Protein AF-A0A7M3Y0U5-F1 (afdb_monomer_lite)

Secondary structure (DSSP, 8-state):
----HHHHHHHHHHHHHHHHHHHHHHHHTT--GGGHHHHHHHHHHHHHHHHHHHTTSS-EEEEETTEEEEE-----TTT------STT--SPPPHHHHHHHHHHHHHHHHHHHHHHHHHTT--SHHHHHHHHHHHHHHHHHHTT-TT-HHHHHHHHHHHHHHHHHHHHHHHHHHHHHHHHHHHHHHH--

pLDDT: mean 78.36, std 16.94, range [31.09, 96.94]

Sequence (189 aa):
MLLIWGPWSALSSLCVLVMAPRLMRTIERQQVTRYIWVTHAVLPWVLVATWWTMLGQVDGVQTCHEGLCPYPRELDPGTVVLNGGYVGARGNPSDQWIGMMVVTPLLVVIGSLCWAFSQAGVDLRPYLTLQGLLMVGCLATLAFAPSYPRLVFALSYNALFAALQVVVGAAVLLMTIREKQAHQTALSA

Radius of gyration: 19.85 Å; chains: 1; bounding box: 67×42×54 Å

Structure (mmCIF, N/CA/C/O backbone):
data_AF-A0A7M3Y0U5-F1
#
_entry.id   AF-A0A7M3Y0U5-F1
#
loop_
_atom_site.group_PDB
_atom_site.id
_atom_site.type_symbol
_atom_site.label_atom_id
_atom_site.label_alt_id
_atom_site.label_comp_id
_atom_site.label_asym_id
_atom_site.label_entity_id
_atom_site.label_seq_id
_atom_site.pdbx_PDB_ins_code
_atom_site.Cartn_x
_atom_site.Cartn_y
_atom_site.Cartn_z
_atom_site.occupancy
_atom_site.B_iso_or_equiv
_atom_site.auth_seq_id
_atom_site.auth_comp_id
_atom_site.auth_asym_id
_atom_site.auth_atom_id
_atom_site.pdbx_PDB_model_num
ATOM 1 N N . MET A 1 1 ? 16.141 -18.180 -19.183 1.00 32.94 1 MET A N 1
ATOM 2 C CA . MET A 1 1 ? 15.846 -18.436 -17.758 1.00 32.94 1 MET A CA 1
ATOM 3 C C . MET A 1 1 ? 14.353 -18.192 -17.552 1.00 32.94 1 MET A C 1
ATOM 5 O O . MET A 1 1 ? 13.913 -17.070 -17.761 1.00 32.94 1 MET A O 1
ATOM 9 N N . LEU A 1 2 ? 13.552 -19.232 -17.292 1.00 31.09 2 LEU A N 1
ATOM 10 C CA . LEU A 1 2 ? 12.089 -19.118 -17.185 1.00 31.09 2 LEU A CA 1
ATOM 11 C C . LEU A 1 2 ? 11.744 -18.794 -15.729 1.00 31.09 2 LEU A C 1
ATOM 13 O O . LEU A 1 2 ? 11.690 -19.666 -14.868 1.00 31.09 2 LEU A O 1
ATOM 17 N N . LEU A 1 3 ? 11.648 -17.504 -15.437 1.00 41.84 3 LEU A N 1
ATOM 18 C CA . LEU A 1 3 ? 11.421 -16.985 -14.096 1.00 41.84 3 LEU A CA 1
ATOM 19 C C . LEU A 1 3 ? 9.915 -17.041 -13.803 1.00 41.84 3 LEU A C 1
ATOM 21 O O . LEU A 1 3 ? 9.150 -16.190 -14.252 1.00 41.84 3 LEU A O 1
ATOM 25 N N . ILE A 1 4 ? 9.475 -18.077 -13.086 1.00 48.56 4 ILE A N 1
ATOM 26 C CA . ILE A 1 4 ? 8.069 -18.256 -12.706 1.00 48.56 4 ILE A CA 1
ATOM 27 C C . ILE A 1 4 ? 7.790 -17.395 -11.459 1.00 48.56 4 ILE A C 1
ATOM 29 O O . ILE A 1 4 ? 7.915 -17.856 -10.330 1.00 48.56 4 ILE A O 1
ATOM 33 N N . TRP A 1 5 ? 7.449 -16.117 -11.661 1.00 55.09 5 TRP A N 1
ATOM 34 C CA . TRP A 1 5 ? 7.183 -15.155 -10.571 1.00 55.09 5 TRP A CA 1
ATOM 35 C C . TRP A 1 5 ? 5.798 -15.293 -9.933 1.00 55.09 5 TRP A C 1
ATOM 37 O O . TRP A 1 5 ? 5.622 -14.927 -8.774 1.00 55.09 5 TRP A O 1
ATOM 47 N N . GLY A 1 6 ? 4.826 -15.837 -10.670 1.00 63.59 6 GLY A N 1
ATOM 48 C CA . GLY A 1 6 ? 3.437 -15.970 -10.212 1.00 63.59 6 GLY A CA 1
ATOM 49 C C . GLY A 1 6 ? 3.266 -16.774 -8.912 1.00 63.59 6 GLY A C 1
ATOM 50 O O . GLY A 1 6 ? 2.577 -16.306 -8.012 1.00 63.59 6 GLY A O 1
ATOM 51 N N . PRO A 1 7 ? 3.899 -17.952 -8.751 1.00 69.31 7 PRO A N 1
ATOM 52 C CA . PRO A 1 7 ? 3.800 -18.734 -7.521 1.00 69.31 7 PRO A CA 1
ATOM 53 C C . PRO A 1 7 ? 4.384 -18.023 -6.298 1.00 69.31 7 PRO A C 1
ATOM 55 O O . PRO A 1 7 ? 3.809 -18.118 -5.220 1.00 69.31 7 PRO A O 1
ATOM 58 N N . TRP A 1 8 ? 5.493 -17.289 -6.453 1.00 72.00 8 TRP A N 1
ATOM 59 C CA . TRP A 1 8 ? 6.118 -16.555 -5.348 1.00 72.00 8 TRP A CA 1
ATOM 60 C C . TRP A 1 8 ? 5.253 -15.381 -4.887 1.00 72.00 8 TRP A C 1
ATOM 62 O O . TRP A 1 8 ? 4.999 -15.238 -3.691 1.00 72.00 8 TRP A O 1
ATOM 72 N N . SER A 1 9 ? 4.747 -14.581 -5.830 1.00 72.44 9 SER A N 1
ATOM 73 C CA . SER A 1 9 ? 3.849 -13.470 -5.509 1.00 72.44 9 SER A CA 1
ATOM 74 C C . SER A 1 9 ? 2.527 -13.950 -4.911 1.00 72.44 9 SER A C 1
ATOM 76 O O . SER A 1 9 ? 2.016 -13.336 -3.972 1.00 72.44 9 SER A O 1
ATOM 78 N N . ALA A 1 10 ? 1.985 -15.067 -5.402 1.00 78.62 10 ALA A N 1
ATOM 79 C CA . ALA A 1 10 ? 0.789 -15.680 -4.838 1.00 78.62 10 ALA A CA 1
ATOM 80 C C . ALA A 1 10 ? 1.039 -16.189 -3.410 1.00 78.62 10 ALA A C 1
ATOM 82 O O . ALA A 1 10 ? 0.257 -15.888 -2.509 1.00 78.62 10 ALA A O 1
ATOM 83 N N . LEU A 1 11 ? 2.144 -16.907 -3.183 1.00 83.69 11 LEU A N 1
ATOM 84 C CA . LEU A 1 11 ? 2.504 -17.435 -1.869 1.00 83.69 11 LEU A CA 1
ATOM 85 C C . LEU A 1 11 ? 2.712 -16.314 -0.844 1.00 83.69 11 LEU A C 1
ATOM 87 O O . LEU A 1 11 ? 2.138 -16.374 0.241 1.00 83.69 11 LEU A O 1
ATOM 91 N N . SER A 1 12 ? 3.486 -15.279 -1.183 1.00 84.25 12 SER A N 1
ATOM 92 C CA . SER A 1 12 ? 3.744 -14.159 -0.271 1.00 84.25 12 SER A CA 1
ATOM 93 C C . SER A 1 12 ? 2.459 -13.399 0.068 1.00 84.25 12 SER A C 1
ATOM 95 O O . SER A 1 12 ? 2.222 -13.082 1.235 1.00 84.25 12 SER A O 1
ATOM 97 N N . SER A 1 13 ? 1.586 -13.189 -0.921 1.00 87.50 13 SER A N 1
ATOM 98 C CA . SER A 1 13 ? 0.279 -12.557 -0.721 1.00 87.50 13 SER A CA 1
ATOM 99 C C . SER A 1 13 ? -0.618 -13.394 0.190 1.00 87.50 13 SER A C 1
ATOM 101 O O . SER A 1 13 ? -1.168 -12.865 1.152 1.00 87.50 13 SER A O 1
ATOM 103 N N . LEU A 1 14 ? -0.719 -14.708 -0.038 1.00 88.12 14 LEU A N 1
ATOM 104 C CA . LEU A 1 14 ? -1.493 -15.606 0.825 1.00 88.12 14 LEU A CA 1
ATOM 105 C C . LEU A 1 14 ? -0.956 -15.621 2.260 1.00 88.12 14 LEU A C 1
ATOM 107 O O . LEU A 1 14 ? -1.736 -15.513 3.206 1.00 88.12 14 LEU A O 1
ATOM 111 N N . CYS A 1 15 ? 0.365 -15.691 2.438 1.00 88.69 15 CYS A N 1
ATOM 112 C CA . CYS A 1 15 ? 0.991 -15.624 3.757 1.00 88.69 15 CYS A CA 1
ATOM 113 C C . CYS A 1 15 ? 0.600 -14.340 4.498 1.00 88.69 15 CYS A C 1
ATOM 115 O O . CYS A 1 15 ? 0.188 -14.400 5.657 1.00 88.69 15 CYS A O 1
ATOM 117 N N . VAL A 1 16 ? 0.670 -13.189 3.827 1.00 88.88 16 VAL A N 1
ATOM 118 C CA . VAL A 1 16 ? 0.303 -11.892 4.409 1.00 88.88 16 VAL A CA 1
ATOM 119 C C . VAL A 1 16 ? -1.182 -11.847 4.772 1.00 88.88 16 VAL A C 1
ATOM 121 O O . VAL A 1 16 ? -1.518 -11.455 5.888 1.00 88.88 16 VAL A O 1
ATOM 124 N N . LEU A 1 17 ? -2.064 -12.328 3.894 1.00 88.31 17 LEU A N 1
ATOM 125 C CA . LEU A 1 17 ? -3.509 -12.361 4.141 1.00 88.31 17 LEU A CA 1
ATOM 126 C C . LEU A 1 17 ? -3.906 -13.255 5.321 1.00 88.31 17 LEU A C 1
ATOM 128 O O . LEU A 1 17 ? -4.832 -12.923 6.059 1.00 88.31 17 LEU A O 1
ATOM 132 N N . VAL A 1 18 ? -3.206 -14.372 5.532 1.00 89.69 18 VAL A N 1
ATOM 133 C CA . VAL A 1 18 ? -3.485 -15.276 6.659 1.00 89.69 18 VAL A CA 1
ATOM 134 C C . VAL A 1 18 ? -2.866 -14.754 7.961 1.00 89.69 18 VAL A C 1
ATOM 136 O O . VAL A 1 18 ? -3.475 -14.879 9.028 1.00 89.69 18 VAL A O 1
ATOM 139 N N . MET A 1 19 ? -1.663 -14.174 7.901 1.00 87.56 19 MET A N 1
ATOM 140 C CA . MET A 1 19 ? -0.932 -13.730 9.093 1.00 87.56 19 MET A CA 1
ATOM 141 C C . MET A 1 19 ? -1.402 -12.375 9.618 1.00 87.56 19 MET A C 1
ATOM 143 O O . MET A 1 19 ? -1.523 -12.215 10.833 1.00 87.56 19 MET A O 1
ATOM 147 N N . ALA A 1 20 ? -1.697 -11.409 8.743 1.00 84.88 20 ALA A N 1
ATOM 148 C CA . ALA A 1 20 ? -2.000 -10.041 9.155 1.00 84.88 20 ALA A CA 1
ATOM 149 C C . ALA A 1 20 ? -3.186 -9.950 10.137 1.00 84.88 20 ALA A C 1
ATOM 151 O O . ALA A 1 20 ? -3.006 -9.357 11.201 1.00 84.88 20 ALA A O 1
ATOM 152 N N . PRO A 1 21 ? -4.348 -10.599 9.910 1.00 82.75 21 PRO A N 1
ATOM 153 C CA . PRO A 1 21 ? -5.460 -10.543 10.862 1.00 82.75 21 PRO A CA 1
ATOM 154 C C . PRO A 1 21 ? -5.113 -11.137 12.235 1.00 82.75 21 PRO A C 1
ATOM 156 O O . PRO A 1 21 ? -5.582 -10.653 13.266 1.00 82.75 21 PRO A O 1
ATOM 159 N N . ARG A 1 22 ? -4.283 -12.190 12.269 1.00 85.75 22 ARG A N 1
ATOM 160 C CA . ARG A 1 22 ? -3.843 -12.830 13.521 1.00 85.75 22 ARG A CA 1
ATOM 161 C C . ARG A 1 22 ? -2.893 -11.926 14.295 1.00 85.75 22 ARG A C 1
ATOM 163 O O . ARG A 1 22 ? -3.085 -11.739 15.494 1.00 85.75 22 ARG A O 1
ATOM 170 N N . LEU A 1 23 ? -1.927 -11.341 13.589 1.00 83.00 23 LEU A N 1
ATOM 171 C CA . LEU A 1 23 ? -0.968 -10.397 14.149 1.00 83.00 23 LEU A CA 1
ATOM 172 C C . LEU A 1 23 ? -1.679 -9.176 14.750 1.00 83.00 23 LEU A C 1
ATOM 174 O O . LEU A 1 23 ? -1.340 -8.738 15.849 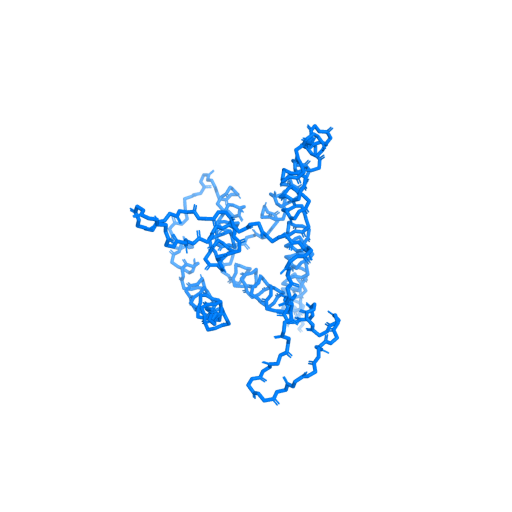1.00 83.00 23 LEU A O 1
ATOM 178 N N . MET A 1 24 ? -2.713 -8.664 14.077 1.00 78.94 24 MET A N 1
ATOM 179 C CA . MET A 1 24 ? -3.468 -7.515 14.579 1.00 78.94 24 MET A CA 1
ATOM 180 C C . MET A 1 24 ? -4.171 -7.797 15.902 1.00 78.94 24 MET A C 1
ATOM 182 O O . MET A 1 24 ? -4.017 -7.031 16.850 1.00 78.94 24 MET A O 1
ATOM 186 N N . ARG A 1 25 ? -4.858 -8.940 16.012 1.00 78.31 25 ARG A N 1
ATOM 187 C CA . ARG A 1 25 ? -5.533 -9.340 17.259 1.00 78.31 25 ARG A CA 1
ATOM 188 C C . ARG A 1 25 ? -4.566 -9.497 18.433 1.00 78.31 25 ARG A C 1
ATOM 190 O O . ARG A 1 25 ? -4.945 -9.268 19.578 1.00 78.31 25 ARG A O 1
ATOM 197 N N . THR A 1 26 ? -3.326 -9.915 18.176 1.00 79.69 26 THR A N 1
ATOM 198 C CA . THR A 1 26 ? -2.304 -10.006 19.229 1.00 79.69 26 THR A CA 1
ATOM 199 C C . THR A 1 26 ? -1.780 -8.639 19.660 1.00 79.69 26 THR A C 1
ATOM 201 O O . THR A 1 26 ? -1.573 -8.430 20.852 1.00 79.69 26 THR A O 1
ATOM 204 N N . ILE A 1 27 ? -1.609 -7.706 18.719 1.00 74.56 27 ILE A N 1
ATOM 205 C CA . ILE A 1 27 ? -1.081 -6.362 18.997 1.00 74.56 27 ILE A CA 1
ATOM 206 C C . ILE A 1 27 ? -2.109 -5.504 19.747 1.00 74.56 27 ILE A C 1
ATOM 208 O O . ILE A 1 27 ? -1.731 -4.761 20.651 1.00 74.56 27 ILE A O 1
ATOM 212 N N . GLU A 1 28 ? -3.402 -5.648 19.441 1.00 69.06 28 GLU A N 1
ATOM 213 C CA . GLU A 1 28 ? -4.491 -4.952 20.144 1.00 69.06 28 GLU A CA 1
ATOM 214 C C . GLU A 1 28 ? -4.438 -5.178 21.667 1.00 69.06 28 GLU A C 1
ATOM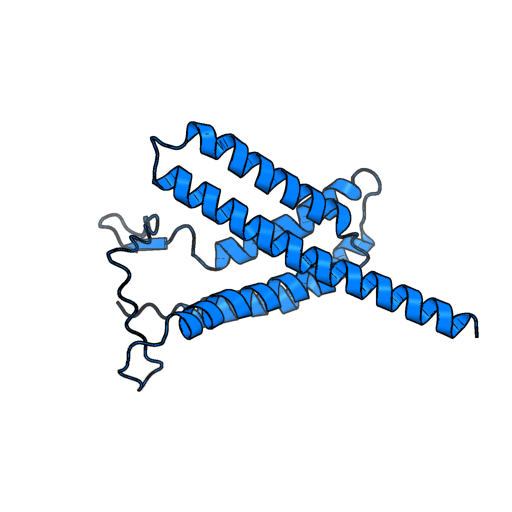 216 O O . GLU A 1 28 ? -4.582 -4.244 22.4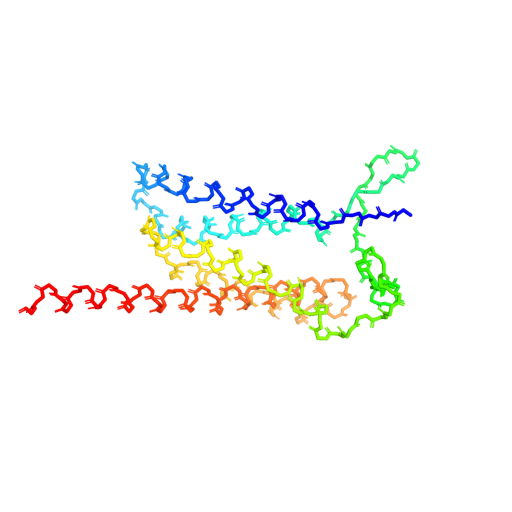54 1.00 69.06 28 GLU A O 1
ATOM 221 N N . ARG A 1 29 ? -4.126 -6.406 22.100 1.00 67.00 29 ARG A N 1
ATOM 222 C CA . ARG A 1 29 ? -4.058 -6.771 23.527 1.00 67.00 29 ARG A CA 1
ATOM 223 C C . ARG A 1 29 ? -2.941 -6.071 24.303 1.00 67.00 29 ARG A C 1
ATOM 225 O O . ARG A 1 29 ? -2.991 -6.055 25.528 1.00 67.00 29 ARG A O 1
ATOM 232 N N . GLN A 1 30 ? -1.928 -5.545 23.618 1.00 66.75 30 GLN A N 1
ATOM 233 C CA . GLN A 1 30 ? -0.731 -4.961 24.230 1.00 66.75 30 GLN A CA 1
ATOM 234 C C . GLN A 1 30 ? -0.589 -3.456 23.963 1.00 66.75 30 GLN A C 1
ATOM 236 O O . GLN A 1 30 ? 0.488 -2.903 24.189 1.00 66.75 30 GLN A O 1
ATOM 241 N N . GLN A 1 31 ? -1.630 -2.777 23.464 1.00 62.59 31 GLN A N 1
ATOM 242 C CA . GLN A 1 31 ? -1.484 -1.387 23.033 1.00 62.59 31 GLN A CA 1
ATOM 243 C C . GLN A 1 31 ? -1.013 -0.454 24.158 1.00 62.59 31 GLN A C 1
ATOM 245 O O . GLN A 1 31 ? -1.688 -0.227 25.161 1.00 62.59 31 GLN A O 1
ATOM 250 N N . VAL A 1 32 ? 0.157 0.147 23.935 1.00 63.00 32 VAL A N 1
ATOM 251 C CA . VAL A 1 32 ? 0.708 1.219 24.761 1.00 63.00 32 VAL A CA 1
ATOM 252 C C . VAL A 1 32 ? 0.064 2.536 24.325 1.00 63.00 32 VAL A C 1
ATOM 254 O O . VAL A 1 32 ? 0.238 2.995 23.197 1.00 63.00 32 VAL A O 1
ATOM 257 N N . THR A 1 33 ? -0.673 3.165 25.237 1.00 67.25 33 THR A N 1
ATOM 258 C CA . THR A 1 33 ? -1.557 4.318 24.979 1.00 67.25 33 THR A CA 1
ATOM 259 C C . THR A 1 33 ? -0.856 5.576 24.456 1.00 67.25 33 THR A C 1
ATOM 261 O O . THR A 1 33 ? -1.494 6.410 23.819 1.00 67.25 33 THR A O 1
ATOM 264 N N . ARG A 1 34 ? 0.457 5.733 24.677 1.00 76.38 34 ARG A N 1
ATOM 265 C CA . ARG A 1 34 ? 1.178 6.988 24.393 1.00 76.38 34 ARG A CA 1
ATOM 266 C C . ARG A 1 34 ? 1.393 7.283 22.900 1.00 76.38 34 ARG A C 1
ATOM 268 O O . ARG A 1 34 ? 1.464 8.451 22.536 1.00 76.38 34 ARG A O 1
ATOM 275 N N . TYR A 1 35 ? 1.480 6.265 22.040 1.00 83.19 35 TYR A N 1
ATOM 276 C CA . TYR A 1 35 ? 1.833 6.435 20.615 1.00 83.19 35 TYR A CA 1
ATOM 277 C C . TYR A 1 35 ? 0.825 5.801 19.653 1.00 83.19 35 TYR A C 1
ATOM 279 O O . TYR A 1 35 ? 1.149 5.526 18.501 1.00 83.19 35 TYR A O 1
ATOM 287 N N . ILE A 1 36 ? -0.411 5.597 20.111 1.00 85.06 36 ILE A N 1
ATOM 288 C CA . ILE A 1 36 ? -1.456 4.867 19.382 1.00 85.06 36 ILE A CA 1
ATOM 289 C C . ILE A 1 36 ? -1.689 5.396 17.957 1.00 85.06 36 ILE A C 1
ATOM 291 O O . ILE A 1 36 ? -1.834 4.616 17.022 1.00 85.06 36 ILE A O 1
ATOM 295 N N . TRP A 1 37 ? -1.636 6.718 17.768 1.00 88.69 37 TRP A N 1
ATOM 296 C CA . TRP A 1 37 ? -1.836 7.347 16.462 1.00 88.69 37 TRP A CA 1
ATOM 297 C C . TRP A 1 37 ? -0.703 7.021 15.481 1.00 88.69 37 TRP A C 1
ATOM 299 O O . TRP A 1 37 ? -0.956 6.645 14.339 1.00 88.69 37 TRP A O 1
ATOM 309 N N . VAL A 1 38 ? 0.549 7.097 15.945 1.00 89.12 38 VAL A N 1
ATOM 310 C CA . VAL A 1 38 ? 1.733 6.739 15.148 1.00 89.12 38 VAL A CA 1
ATOM 311 C C . VAL A 1 38 ? 1.711 5.250 14.822 1.00 89.12 38 VAL A C 1
ATOM 313 O O . VAL A 1 38 ? 1.953 4.875 13.679 1.00 89.12 38 VAL A O 1
ATOM 316 N N . THR A 1 39 ? 1.349 4.405 15.788 1.00 87.56 39 THR A N 1
ATOM 317 C CA . THR A 1 39 ? 1.189 2.966 15.563 1.00 87.56 39 THR A CA 1
ATOM 318 C C . THR A 1 39 ? 0.152 2.696 14.475 1.00 87.56 39 THR A C 1
ATOM 320 O O . THR A 1 39 ? 0.452 1.974 13.529 1.00 87.56 39 THR A O 1
ATOM 323 N N . HIS A 1 40 ? -1.026 3.322 14.539 1.00 89.75 40 HIS A N 1
ATOM 324 C CA . HIS A 1 40 ? -2.073 3.173 13.521 1.00 89.75 40 HIS A CA 1
ATOM 325 C C . HIS A 1 40 ? -1.678 3.717 12.138 1.00 89.75 40 HIS A C 1
ATOM 327 O O . HIS A 1 40 ? -2.209 3.251 11.134 1.00 89.75 40 HIS A O 1
ATOM 333 N N . ALA A 1 41 ? -0.732 4.656 12.057 1.00 92.25 41 ALA A N 1
ATOM 334 C CA . ALA A 1 41 ? -0.192 5.124 10.782 1.00 92.25 41 ALA A CA 1
ATOM 335 C C . ALA A 1 41 ? 0.858 4.161 10.205 1.00 92.25 41 ALA A C 1
ATOM 337 O O . ALA A 1 41 ? 0.779 3.755 9.045 1.00 92.25 41 ALA A O 1
ATOM 338 N N . VAL A 1 42 ? 1.846 3.799 11.024 1.00 90.94 42 VAL A N 1
ATOM 339 C CA . VAL A 1 42 ? 3.061 3.098 10.593 1.00 90.94 42 VAL A CA 1
ATOM 340 C C . VAL A 1 42 ? 2.819 1.608 10.401 1.00 90.94 42 VAL A C 1
ATOM 342 O O . VAL A 1 42 ? 3.342 1.028 9.458 1.00 90.94 42 VAL A O 1
ATOM 345 N N . LEU A 1 43 ? 2.030 0.966 11.258 1.00 88.44 43 LEU A N 1
ATOM 346 C CA . LEU A 1 43 ? 1.878 -0.488 11.236 1.00 88.44 43 LEU A CA 1
ATOM 347 C C . LEU A 1 43 ? 1.213 -1.017 9.948 1.00 88.44 43 LEU A C 1
ATOM 349 O O . LEU A 1 43 ? 1.763 -1.952 9.357 1.00 88.44 43 LEU A O 1
ATOM 353 N N . PRO A 1 44 ? 0.125 -0.411 9.432 1.00 90.31 44 PRO A N 1
ATOM 354 C CA . PRO A 1 44 ? -0.405 -0.781 8.122 1.00 90.31 44 PRO A CA 1
ATOM 355 C C . PRO A 1 44 ? 0.595 -0.503 6.993 1.00 90.31 44 PRO A C 1
ATOM 357 O O . PRO A 1 44 ? 0.751 -1.325 6.091 1.00 90.31 44 PRO A O 1
ATOM 360 N N . TRP A 1 45 ? 1.319 0.620 7.070 1.00 92.44 45 TRP A N 1
ATOM 361 C CA . TRP A 1 45 ? 2.335 0.986 6.082 1.00 92.44 45 TRP A CA 1
ATOM 362 C C . TRP A 1 45 ? 3.489 -0.022 6.033 1.00 92.44 45 TRP A C 1
ATOM 364 O O . TRP A 1 45 ? 3.828 -0.485 4.949 1.00 92.44 45 TRP A O 1
ATOM 374 N N . VAL A 1 46 ? 4.037 -0.435 7.181 1.00 90.19 46 VAL A N 1
ATOM 375 C CA . VAL A 1 46 ? 5.119 -1.433 7.259 1.00 90.19 46 VAL A CA 1
ATOM 376 C C . VAL A 1 46 ? 4.676 -2.766 6.666 1.00 90.19 46 VAL A C 1
ATOM 378 O O . VAL A 1 46 ? 5.445 -3.382 5.933 1.00 90.19 46 VAL A O 1
ATOM 381 N N . LEU A 1 47 ? 3.451 -3.220 6.946 1.00 89.88 47 LEU A N 1
ATOM 382 C CA . LEU A 1 47 ? 2.953 -4.488 6.408 1.00 89.88 47 LEU A CA 1
ATOM 383 C C . LEU A 1 47 ? 2.786 -4.444 4.889 1.00 89.88 47 LEU A C 1
ATOM 385 O O . LEU A 1 47 ? 3.238 -5.364 4.206 1.00 89.88 47 LEU A O 1
ATOM 389 N N . VAL A 1 48 ? 2.201 -3.368 4.356 1.00 90.88 48 VAL A N 1
ATOM 390 C CA . VAL A 1 48 ? 2.058 -3.196 2.903 1.00 90.88 48 VAL A CA 1
ATOM 391 C C . VAL A 1 48 ? 3.426 -3.041 2.239 1.00 90.88 48 VAL A C 1
ATOM 393 O O . VAL A 1 48 ? 3.676 -3.696 1.234 1.00 90.88 48 VAL A O 1
ATOM 396 N N . ALA A 1 49 ? 4.336 -2.250 2.815 1.00 86.88 49 ALA A N 1
ATOM 397 C CA . ALA A 1 49 ? 5.692 -2.073 2.302 1.00 86.88 49 ALA A CA 1
ATOM 398 C C . ALA A 1 49 ? 6.495 -3.384 2.327 1.00 86.88 49 ALA A C 1
ATOM 400 O O . ALA A 1 49 ? 7.167 -3.703 1.354 1.00 86.88 49 ALA A O 1
ATOM 401 N N . THR A 1 50 ? 6.389 -4.176 3.397 1.00 85.56 50 THR A N 1
ATOM 402 C CA . THR A 1 50 ? 7.069 -5.478 3.510 1.00 85.56 50 THR A CA 1
ATOM 403 C C . THR A 1 50 ? 6.512 -6.479 2.506 1.00 85.56 50 THR A C 1
ATOM 405 O O . THR A 1 50 ? 7.264 -7.195 1.854 1.00 85.56 50 THR A O 1
ATOM 408 N N . TRP A 1 51 ? 5.189 -6.537 2.342 1.00 88.50 51 TRP A N 1
ATOM 409 C CA . TRP A 1 51 ? 4.589 -7.368 1.302 1.00 88.50 51 TRP A CA 1
ATOM 410 C C . TRP A 1 51 ? 5.046 -6.924 -0.093 1.00 88.50 51 TRP A C 1
ATOM 412 O O . TRP A 1 51 ? 5.467 -7.756 -0.894 1.00 88.50 51 TRP A O 1
ATOM 422 N N . TRP A 1 52 ? 5.038 -5.616 -0.351 1.00 83.50 52 TRP A N 1
ATOM 423 C CA . TRP A 1 52 ? 5.473 -5.029 -1.612 1.00 83.50 52 TRP A CA 1
ATOM 424 C C . TRP A 1 52 ? 6.929 -5.375 -1.952 1.00 83.50 52 TRP A C 1
ATOM 426 O O . TRP A 1 52 ? 7.225 -5.787 -3.074 1.00 83.50 52 TRP A O 1
ATOM 436 N N . THR A 1 53 ? 7.844 -5.281 -0.984 1.00 77.06 53 THR A N 1
ATOM 437 C CA . THR A 1 53 ? 9.252 -5.654 -1.187 1.00 77.06 53 THR A CA 1
ATOM 438 C C . THR A 1 53 ? 9.424 -7.157 -1.388 1.00 77.06 53 THR A C 1
ATOM 440 O O . THR A 1 53 ? 10.216 -7.568 -2.236 1.00 77.06 53 THR A O 1
ATOM 443 N N . MET A 1 54 ? 8.629 -7.988 -0.702 1.00 76.25 54 MET A N 1
ATOM 444 C CA . MET A 1 54 ? 8.625 -9.443 -0.895 1.00 76.25 54 MET A CA 1
ATOM 445 C C . MET A 1 54 ? 8.178 -9.860 -2.299 1.00 76.25 54 MET A C 1
ATOM 447 O O . MET A 1 54 ? 8.560 -10.936 -2.748 1.00 76.25 54 MET A O 1
ATOM 451 N N . LEU A 1 55 ? 7.435 -9.029 -3.040 1.00 75.31 55 LEU A N 1
ATOM 452 C CA . LEU A 1 55 ? 7.125 -9.296 -4.452 1.00 75.31 55 LEU A CA 1
ATOM 453 C C . LEU A 1 55 ? 8.361 -9.214 -5.367 1.00 75.31 55 LEU A C 1
ATOM 455 O O . LEU A 1 55 ? 8.257 -9.560 -6.543 1.00 75.31 55 LEU A O 1
ATOM 459 N N . GLY A 1 56 ? 9.520 -8.779 -4.852 1.00 60.34 56 GLY A N 1
ATOM 460 C CA . GLY A 1 56 ? 10.788 -8.708 -5.586 1.00 60.34 56 GLY A CA 1
ATOM 461 C C . GLY A 1 56 ? 10.728 -7.778 -6.800 1.00 60.34 56 GLY A C 1
ATOM 462 O O . GLY A 1 56 ? 11.396 -8.014 -7.809 1.00 60.34 56 GLY A O 1
ATOM 463 N N . GLN A 1 57 ? 9.892 -6.736 -6.718 1.00 57.47 57 GLN A N 1
ATOM 464 C CA . GLN A 1 57 ? 9.776 -5.720 -7.765 1.00 57.47 57 GLN A CA 1
ATOM 465 C C . GLN A 1 57 ? 10.920 -4.700 -7.739 1.00 57.47 57 GLN A C 1
ATOM 467 O O . GLN A 1 57 ? 11.171 -4.066 -8.757 1.00 57.47 57 GLN A O 1
ATOM 472 N N . VAL A 1 58 ? 11.607 -4.540 -6.601 1.00 50.50 58 VAL A N 1
ATOM 473 C CA . VAL A 1 58 ? 12.519 -3.405 -6.373 1.00 50.50 58 VAL A CA 1
ATOM 474 C C . VAL A 1 58 ? 13.994 -3.788 -6.528 1.00 50.50 58 VAL A C 1
ATOM 476 O O . VAL A 1 58 ? 14.751 -3.010 -7.093 1.00 50.50 58 VAL A O 1
ATOM 479 N N . ASP A 1 59 ? 14.379 -5.012 -6.149 1.00 49.25 59 ASP A N 1
ATOM 480 C CA . ASP A 1 59 ? 15.736 -5.541 -6.317 1.00 49.25 59 ASP A CA 1
ATOM 481 C C . ASP A 1 59 ? 15.667 -7.043 -6.625 1.00 49.25 59 ASP A C 1
ATOM 483 O O . ASP A 1 59 ? 15.064 -7.826 -5.886 1.00 49.25 59 ASP A O 1
ATOM 487 N N . GLY A 1 60 ? 16.243 -7.452 -7.755 1.00 49.50 60 GLY A N 1
ATOM 488 C CA . GLY A 1 60 ? 16.469 -8.860 -8.053 1.00 49.50 60 GLY A CA 1
ATOM 489 C C . GLY A 1 60 ? 17.787 -9.325 -7.440 1.00 49.50 60 GLY A C 1
ATOM 490 O O . GLY A 1 60 ? 18.640 -8.523 -7.068 1.00 49.50 60 GLY A O 1
ATOM 491 N N . VAL A 1 61 ? 17.990 -10.637 -7.383 1.00 49.19 61 VAL A N 1
ATOM 492 C CA . VAL A 1 61 ? 19.318 -11.203 -7.135 1.00 49.19 61 VAL A CA 1
ATOM 493 C C . VAL A 1 61 ? 19.754 -11.903 -8.412 1.00 49.19 61 VAL A C 1
ATOM 495 O O . VAL A 1 61 ? 19.034 -12.766 -8.919 1.00 49.19 61 VAL A O 1
ATOM 498 N N . GLN A 1 62 ? 20.895 -11.499 -8.964 1.00 51.56 62 GLN A N 1
ATOM 499 C CA . GLN A 1 62 ? 21.494 -12.131 -10.135 1.00 51.56 62 GLN A CA 1
ATOM 500 C C . GLN A 1 62 ? 22.759 -12.872 -9.716 1.00 51.56 62 GLN A C 1
ATOM 502 O O . GLN A 1 62 ? 23.499 -12.436 -8.836 1.00 51.56 62 GLN A O 1
ATOM 507 N N . THR A 1 63 ? 23.016 -14.007 -10.358 1.00 53.59 63 THR A N 1
ATOM 508 C CA . THR A 1 63 ? 24.305 -14.685 -10.251 1.00 53.59 63 THR A CA 1
ATOM 509 C C . THR A 1 63 ? 25.337 -13.915 -11.070 1.00 53.59 63 THR A C 1
ATOM 511 O O . THR A 1 63 ? 25.265 -13.900 -12.302 1.00 53.59 63 THR A O 1
ATOM 514 N N . CYS A 1 64 ? 26.279 -13.275 -10.392 1.00 59.16 64 CYS A N 1
ATOM 515 C CA . CYS A 1 64 ? 27.469 -12.673 -10.978 1.00 59.16 64 CYS A CA 1
ATOM 516 C C . CYS A 1 64 ? 28.672 -13.598 -10.771 1.00 59.16 64 CYS A C 1
ATOM 518 O O . CYS A 1 64 ? 28.591 -14.608 -10.072 1.00 59.16 64 CYS A O 1
ATOM 520 N N . HIS A 1 65 ? 29.810 -13.241 -11.366 1.00 58.75 65 HIS A N 1
ATOM 521 C CA . HIS A 1 65 ? 31.045 -14.021 -11.251 1.00 58.75 65 HIS A CA 1
ATOM 522 C C . HIS A 1 65 ? 31.510 -14.206 -9.789 1.00 58.75 65 HIS A C 1
ATOM 524 O O . HIS A 1 65 ? 32.166 -15.191 -9.471 1.00 58.75 65 HIS A O 1
ATOM 530 N N . GLU A 1 66 ? 31.096 -13.303 -8.896 1.00 69.69 66 GLU A N 1
ATOM 531 C CA . GLU A 1 66 ? 31.418 -13.283 -7.462 1.00 69.69 66 GLU A CA 1
ATOM 532 C C . GLU A 1 66 ? 30.335 -13.931 -6.569 1.00 69.69 66 GLU A C 1
ATOM 534 O O . GLU A 1 66 ? 30.475 -13.947 -5.348 1.00 69.69 66 GLU A O 1
ATOM 539 N N . GLY A 1 67 ? 29.256 -14.482 -7.146 1.00 70.44 67 GLY A N 1
ATOM 540 C CA . GLY A 1 67 ? 28.164 -15.128 -6.407 1.00 70.44 67 GLY A CA 1
ATOM 541 C C . GLY A 1 67 ? 26.801 -14.457 -6.605 1.00 70.44 67 GLY A C 1
ATOM 542 O O . GLY A 1 67 ? 26.438 -14.083 -7.717 1.00 70.44 67 GLY A O 1
ATOM 543 N N . LEU A 1 68 ? 26.004 -14.352 -5.536 1.00 58.72 68 LEU A N 1
ATOM 544 C CA . LEU A 1 68 ? 24.698 -13.678 -5.548 1.00 58.72 68 LEU A CA 1
ATOM 545 C C . LEU A 1 68 ? 24.906 -12.171 -5.371 1.00 58.72 68 LEU A C 1
ATOM 547 O O . LEU A 1 68 ? 25.179 -11.714 -4.262 1.00 58.72 68 LEU A O 1
ATOM 551 N N . CYS A 1 69 ? 24.755 -11.398 -6.443 1.00 52.28 69 CYS A N 1
ATOM 552 C CA . CYS A 1 69 ? 24.799 -9.943 -6.368 1.00 52.28 69 CYS A CA 1
ATOM 553 C C . CYS A 1 69 ? 23.383 -9.361 -6.424 1.00 52.28 69 CYS A C 1
ATOM 555 O O . CYS A 1 69 ? 22.548 -9.841 -7.203 1.00 52.28 69 CYS A O 1
ATOM 557 N N . PRO A 1 70 ? 23.102 -8.304 -5.644 1.00 54.25 70 PRO A N 1
ATOM 558 C CA . PRO A 1 70 ? 21.899 -7.513 -5.841 1.00 54.25 70 PRO A CA 1
ATOM 559 C C . PRO A 1 70 ? 21.953 -6.915 -7.249 1.00 54.25 70 PRO A C 1
ATOM 561 O O . PRO A 1 70 ? 22.862 -6.155 -7.583 1.00 54.25 70 PRO A O 1
ATOM 564 N N . TYR A 1 71 ? 21.003 -7.309 -8.091 1.00 52.38 71 TYR A N 1
ATOM 565 C CA . TYR A 1 71 ? 20.828 -6.744 -9.417 1.00 52.38 71 TYR A CA 1
ATOM 566 C C . TYR A 1 71 ? 19.605 -5.838 -9.365 1.00 52.38 71 TYR A C 1
ATOM 568 O O . TYR A 1 71 ? 18.480 -6.349 -9.261 1.00 52.38 71 TYR A O 1
ATOM 576 N N . PRO A 1 72 ? 19.789 -4.507 -9.408 1.00 51.84 72 PRO A N 1
ATOM 577 C CA . PRO A 1 72 ? 18.659 -3.610 -9.522 1.00 51.84 72 PRO A CA 1
ATOM 578 C C . PRO A 1 72 ? 17.949 -3.979 -10.819 1.00 51.84 72 PRO A C 1
ATOM 580 O O . PRO A 1 72 ? 18.531 -3.902 -11.900 1.00 51.84 72 PRO A O 1
ATOM 583 N N . ARG A 1 73 ? 16.707 -4.454 -10.710 1.00 52.47 73 ARG A N 1
ATOM 584 C CA . ARG A 1 73 ? 15.891 -4.704 -11.891 1.00 52.47 73 ARG A CA 1
ATOM 585 C C . ARG A 1 73 ? 15.578 -3.356 -12.504 1.00 52.47 73 ARG A C 1
ATOM 587 O O . ARG A 1 73 ? 14.613 -2.699 -12.127 1.00 52.47 73 ARG A O 1
ATOM 594 N N . GLU A 1 74 ? 16.396 -2.951 -13.458 1.00 49.03 74 GLU A N 1
ATOM 595 C CA . GLU A 1 74 ? 15.963 -1.981 -14.438 1.00 49.03 74 GLU A CA 1
ATOM 596 C C . GLU A 1 74 ? 14.905 -2.707 -15.270 1.00 49.03 74 GLU A C 1
ATOM 598 O O . GLU A 1 74 ? 15.218 -3.526 -16.133 1.00 49.03 74 GLU A O 1
ATOM 603 N N . LEU A 1 75 ? 13.623 -2.493 -14.947 1.00 47.47 75 LEU A N 1
ATOM 604 C CA . LEU A 1 75 ? 12.597 -2.635 -15.972 1.00 47.47 75 LEU A CA 1
ATOM 605 C C . LEU A 1 75 ? 12.940 -1.566 -17.004 1.00 47.47 75 LEU A C 1
ATOM 607 O O . LEU A 1 75 ? 12.492 -0.431 -16.889 1.00 47.47 75 LEU A O 1
ATOM 611 N N . ASP A 1 76 ? 13.792 -1.909 -17.962 1.00 45.06 76 ASP A N 1
ATOM 612 C CA . ASP A 1 76 ? 13.929 -1.128 -19.171 1.00 45.06 76 ASP A CA 1
ATOM 613 C C . ASP A 1 76 ? 12.680 -1.434 -20.009 1.00 45.06 76 ASP A C 1
ATOM 615 O O . ASP A 1 76 ? 12.541 -2.539 -20.543 1.00 45.06 76 ASP A O 1
ATOM 619 N N . PRO A 1 77 ? 11.711 -0.502 -20.090 1.00 44.50 77 PRO A N 1
ATOM 620 C CA . PRO A 1 77 ? 10.468 -0.745 -20.808 1.00 44.50 77 PRO A CA 1
ATOM 621 C C . PRO A 1 77 ? 10.706 -1.041 -22.298 1.00 44.50 77 PRO A C 1
ATOM 623 O O . PRO A 1 77 ? 9.824 -1.612 -22.934 1.00 44.50 77 PRO A O 1
ATOM 626 N N . GLY A 1 78 ? 11.887 -0.711 -22.845 1.00 46.31 78 GLY A N 1
ATOM 627 C CA . GLY A 1 78 ? 12.304 -1.072 -24.201 1.00 46.31 78 GLY A CA 1
ATOM 628 C C . GLY A 1 78 ? 12.749 -2.531 -24.370 1.00 46.31 78 GLY A C 1
ATOM 629 O O . GLY A 1 78 ? 12.784 -3.024 -25.496 1.00 46.31 78 GLY A O 1
ATOM 630 N N . THR A 1 79 ? 13.049 -3.246 -23.280 1.00 41.69 79 THR A N 1
ATOM 631 C CA . THR A 1 79 ? 13.489 -4.657 -23.286 1.00 41.69 79 THR A CA 1
ATOM 632 C C . THR A 1 79 ? 12.538 -5.603 -22.552 1.00 41.69 79 THR A C 1
ATOM 634 O O . THR A 1 79 ? 12.750 -6.821 -22.559 1.00 41.69 79 THR A O 1
ATOM 637 N N . VAL A 1 80 ? 11.440 -5.093 -21.979 1.00 46.69 80 VAL A N 1
ATOM 638 C CA . VAL A 1 80 ? 10.353 -5.920 -21.436 1.00 46.69 80 VAL A CA 1
ATOM 639 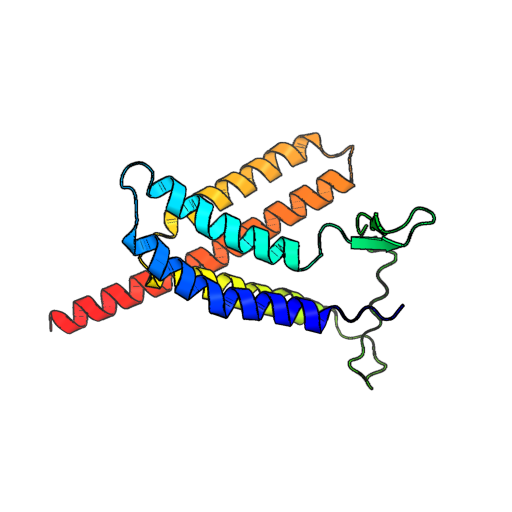C C . VAL A 1 80 ? 9.586 -6.575 -22.589 1.00 46.69 80 VAL A C 1
ATOM 641 O O . VAL A 1 80 ? 8.566 -6.090 -23.072 1.00 46.69 80 VAL A O 1
ATOM 644 N N . VAL A 1 81 ? 10.080 -7.732 -23.030 1.00 47.56 81 VAL A N 1
ATOM 645 C CA . VAL A 1 81 ? 9.352 -8.608 -23.950 1.00 47.56 81 VAL A CA 1
ATOM 646 C C . VAL A 1 81 ? 8.348 -9.421 -23.136 1.00 47.56 81 VAL A C 1
ATOM 648 O O . VAL A 1 81 ? 8.667 -10.464 -22.560 1.00 47.56 81 VAL A O 1
ATOM 651 N N . LEU A 1 82 ? 7.112 -8.927 -23.080 1.00 48.44 82 LEU A N 1
ATOM 652 C CA . LEU A 1 82 ? 5.967 -9.664 -22.552 1.00 48.44 82 LEU A CA 1
ATOM 653 C C . LEU A 1 82 ? 5.574 -10.760 -23.548 1.00 48.44 82 LEU A C 1
ATOM 655 O O . LEU A 1 82 ? 4.636 -10.618 -24.326 1.00 48.44 82 LEU A O 1
ATOM 659 N N . ASN A 1 83 ? 6.296 -11.880 -23.509 1.00 45.06 83 ASN A N 1
ATOM 660 C CA . ASN A 1 83 ? 5.864 -13.111 -24.166 1.00 45.06 83 ASN A CA 1
ATOM 661 C C . ASN A 1 83 ? 4.696 -13.681 -23.367 1.00 45.06 83 ASN A C 1
ATOM 663 O O . ASN A 1 83 ? 4.869 -14.463 -22.431 1.00 45.06 83 ASN A O 1
ATOM 667 N N . GLY A 1 84 ? 3.501 -13.194 -23.674 1.00 41.62 84 GLY A N 1
ATOM 668 C CA . GLY A 1 84 ? 2.309 -13.609 -22.977 1.00 41.62 84 GLY A CA 1
ATOM 669 C C . GLY A 1 84 ? 1.785 -14.926 -23.524 1.00 41.62 84 GLY A C 1
ATOM 670 O O . GLY A 1 84 ? 1.613 -15.135 -24.719 1.00 41.62 84 GLY A O 1
ATOM 671 N N . GLY A 1 85 ? 1.571 -15.821 -22.579 1.00 41.38 85 GLY A N 1
ATOM 672 C CA . GLY A 1 85 ? 1.071 -17.149 -22.802 1.00 41.38 85 GLY A CA 1
ATOM 673 C C . GLY A 1 85 ? 1.146 -17.892 -21.490 1.00 41.38 85 GLY A C 1
ATOM 674 O O . GLY A 1 85 ? 2.212 -18.371 -21.113 1.00 41.38 85 GLY A O 1
ATOM 675 N N . TYR A 1 86 ? 0.015 -18.023 -20.792 1.00 46.09 86 TYR A N 1
ATOM 676 C CA . TYR A 1 86 ? -0.165 -19.210 -19.955 1.00 46.09 86 TYR A CA 1
ATOM 677 C C . TYR A 1 86 ? 0.248 -20.422 -20.791 1.00 46.09 86 TYR A C 1
ATOM 679 O O . TYR A 1 86 ? 0.002 -20.416 -21.998 1.00 46.09 86 TYR A O 1
ATOM 687 N N . VAL A 1 87 ? 0.883 -21.417 -20.168 1.00 44.28 87 VAL A N 1
ATOM 688 C CA . VAL A 1 87 ? 1.278 -22.691 -20.791 1.00 44.28 87 VAL A CA 1
ATOM 689 C C . VAL A 1 87 ? 0.261 -23.090 -21.877 1.00 44.28 87 VAL A C 1
ATOM 691 O O . VAL A 1 87 ? -0.836 -23.531 -21.554 1.00 44.28 87 VAL A O 1
ATOM 694 N N . GLY A 1 88 ? 0.591 -22.856 -23.156 1.00 46.03 88 GLY A N 1
ATOM 695 C CA . GLY A 1 88 ? -0.269 -23.189 -24.303 1.00 46.03 88 GLY A CA 1
ATOM 696 C C . GLY A 1 88 ? -0.846 -22.045 -25.158 1.00 46.03 88 GLY A C 1
ATOM 697 O O . GLY A 1 88 ? -1.235 -22.324 -26.290 1.00 46.03 88 GLY A O 1
ATOM 698 N N . ALA A 1 89 ? -0.870 -20.779 -24.726 1.00 50.75 89 ALA A N 1
ATOM 699 C CA . ALA A 1 89 ? -1.336 -19.660 -25.565 1.00 50.75 89 ALA A CA 1
ATOM 700 C C . ALA A 1 89 ? -0.149 -18.921 -26.213 1.00 50.75 89 ALA A C 1
ATOM 702 O O . ALA A 1 89 ? 0.750 -18.475 -25.515 1.00 50.75 89 ALA A O 1
ATOM 703 N N . ARG A 1 90 ? -0.119 -18.812 -27.550 1.00 52.97 90 ARG A N 1
ATOM 704 C CA . ARG A 1 90 ? 0.997 -18.203 -28.316 1.00 52.97 90 ARG A CA 1
ATOM 705 C C . ARG A 1 90 ? 0.755 -16.749 -28.754 1.00 52.97 90 ARG A C 1
ATOM 707 O O . ARG A 1 90 ? 1.568 -16.203 -29.491 1.00 52.97 90 ARG A O 1
ATOM 714 N N . GLY A 1 91 ? -0.382 -16.159 -28.388 1.00 63.81 91 GLY A N 1
ATOM 715 C CA . GLY A 1 91 ? -0.747 -14.796 -28.781 1.00 63.81 91 GLY A CA 1
ATOM 716 C C . GLY A 1 91 ? -0.364 -13.775 -27.716 1.00 63.81 91 GLY A C 1
ATOM 717 O O . GLY A 1 91 ? -0.570 -14.031 -26.532 1.00 63.81 91 GLY A O 1
ATOM 718 N N . ASN A 1 92 ? 0.129 -12.609 -28.141 1.00 64.62 92 ASN A N 1
ATOM 719 C CA . ASN A 1 92 ? 0.384 -11.492 -27.234 1.00 64.62 92 ASN A CA 1
ATOM 720 C C . ASN A 1 92 ? -0.937 -11.075 -26.553 1.00 64.62 92 ASN A C 1
ATOM 722 O O . ASN A 1 92 ? -1.903 -10.762 -27.256 1.00 64.62 92 ASN A O 1
ATOM 726 N N . PRO A 1 93 ? -1.027 -11.100 -25.213 1.00 69.38 93 PRO A N 1
ATOM 727 C CA . PRO A 1 93 ? -2.211 -10.670 -24.489 1.00 69.38 93 PRO A CA 1
ATOM 728 C C . PRO A 1 93 ? -2.424 -9.172 -24.691 1.00 69.38 93 PRO A C 1
ATOM 730 O O . PRO A 1 93 ? -1.470 -8.424 -24.889 1.00 69.38 93 PRO A O 1
ATOM 733 N N . SER A 1 94 ? -3.678 -8.731 -24.616 1.00 79.12 94 SER A N 1
ATOM 734 C CA . SER A 1 94 ? -3.986 -7.305 -24.682 1.00 79.12 94 SER A CA 1
ATOM 735 C C . SER A 1 94 ? -3.403 -6.563 -23.477 1.00 79.12 94 SER A C 1
ATOM 737 O O . SER A 1 94 ? -3.395 -7.083 -22.358 1.00 79.12 94 SER A O 1
ATOM 739 N N . ASP A 1 95 ? -2.995 -5.310 -23.679 1.00 77.06 95 ASP A N 1
ATOM 740 C CA . ASP A 1 95 ? -2.467 -4.455 -22.607 1.00 77.06 95 ASP A CA 1
ATOM 741 C C . ASP A 1 95 ? -3.452 -4.326 -21.435 1.00 77.06 95 ASP A C 1
ATOM 743 O O . ASP A 1 95 ? -3.058 -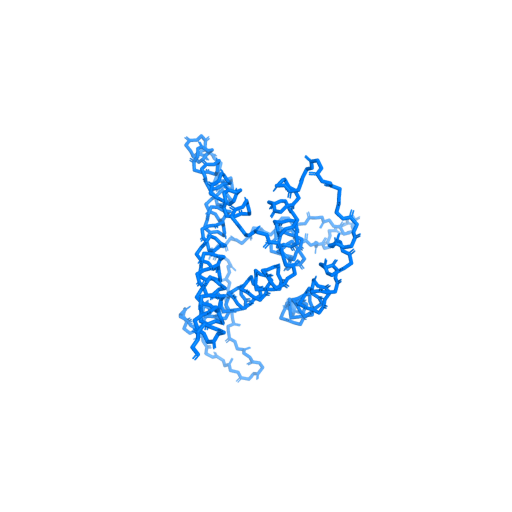4.295 -20.270 1.00 77.06 95 ASP A O 1
ATOM 747 N N . GLN A 1 96 ? -4.756 -4.335 -21.734 1.00 81.19 96 GLN A N 1
ATOM 748 C CA . GLN A 1 96 ? -5.823 -4.327 -20.730 1.00 81.19 96 GLN A CA 1
ATOM 749 C C . GLN A 1 96 ? -5.799 -5.575 -19.839 1.00 81.19 96 GLN A C 1
ATOM 751 O O . GLN A 1 96 ? -5.979 -5.468 -18.626 1.00 81.19 96 GLN A O 1
ATOM 756 N N . TRP A 1 97 ? -5.560 -6.758 -20.414 1.00 77.75 97 TRP A N 1
ATOM 757 C CA . TRP A 1 97 ? -5.476 -8.009 -19.659 1.00 77.75 97 TRP A CA 1
ATOM 758 C C . TRP A 1 97 ? -4.256 -8.031 -18.739 1.00 77.75 97 TRP A C 1
ATOM 760 O O . TRP A 1 97 ? -4.353 -8.427 -17.577 1.00 77.75 97 TRP A O 1
ATOM 770 N N . ILE A 1 98 ? -3.117 -7.552 -19.242 1.00 74.12 98 ILE A N 1
ATOM 771 C CA . ILE A 1 98 ? -1.882 -7.431 -18.461 1.00 74.12 98 ILE A CA 1
ATOM 772 C C . ILE A 1 98 ? -2.092 -6.444 -17.310 1.00 74.12 98 ILE A C 1
ATOM 774 O O . ILE A 1 98 ? -1.793 -6.766 -16.160 1.00 74.12 98 ILE A O 1
ATOM 778 N N . GLY A 1 99 ? -2.680 -5.279 -17.600 1.00 78.19 99 GLY A N 1
ATOM 779 C CA . GLY A 1 99 ? -3.028 -4.279 -16.594 1.00 78.19 99 GLY A CA 1
ATOM 780 C C . GLY A 1 99 ? -3.948 -4.844 -15.512 1.00 78.19 99 GLY A C 1
ATOM 781 O O . GLY A 1 99 ? -3.673 -4.675 -14.327 1.00 78.19 99 GLY A O 1
ATOM 782 N N . MET A 1 100 ? -4.986 -5.591 -15.896 1.00 82.31 100 MET A N 1
ATOM 783 C CA . MET A 1 100 ? -5.885 -6.258 -14.949 1.00 82.31 100 MET A CA 1
ATOM 784 C C . MET A 1 100 ? -5.132 -7.258 -14.060 1.00 82.31 100 MET A C 1
ATOM 786 O O . MET A 1 100 ? -5.272 -7.224 -12.840 1.00 82.31 100 MET A O 1
ATOM 790 N N . MET A 1 101 ? -4.282 -8.104 -14.644 1.00 78.25 101 MET A N 1
ATOM 791 C CA . MET A 1 101 ? -3.505 -9.100 -13.897 1.00 78.25 101 MET A CA 1
ATOM 792 C C . MET A 1 101 ? -2.520 -8.483 -12.900 1.00 78.25 101 MET A C 1
ATOM 794 O O . MET A 1 101 ? -2.221 -9.103 -11.881 1.00 78.25 101 MET A O 1
ATOM 798 N N . VAL A 1 102 ? -2.039 -7.266 -13.162 1.00 78.12 102 VAL A N 1
ATOM 799 C CA . VAL A 1 102 ? -1.189 -6.524 -12.223 1.00 78.12 102 VAL A CA 1
ATOM 800 C C . VAL A 1 102 ? -2.028 -5.816 -11.163 1.00 78.12 102 VAL A C 1
ATOM 802 O O . VAL A 1 102 ? -1.730 -5.930 -9.980 1.00 78.12 102 VAL A O 1
ATOM 805 N N . VAL A 1 103 ? -3.082 -5.097 -11.551 1.00 85.06 103 VAL A N 1
ATOM 806 C CA . VAL A 1 103 ? -3.833 -4.214 -10.644 1.00 85.06 103 VAL A CA 1
ATOM 807 C C . VAL A 1 103 ? -4.770 -4.993 -9.717 1.00 85.06 103 VAL A C 1
ATOM 809 O O . VAL A 1 103 ? -4.881 -4.653 -8.538 1.00 85.06 103 VAL A O 1
ATOM 812 N N . THR A 1 104 ? -5.431 -6.049 -10.198 1.00 87.12 104 THR A N 1
ATOM 813 C CA . THR A 1 104 ? -6.440 -6.778 -9.412 1.00 87.12 104 THR A CA 1
ATOM 814 C C . THR A 1 104 ? -5.870 -7.406 -8.134 1.00 87.12 104 THR A C 1
ATOM 816 O O . THR A 1 104 ? -6.454 -7.174 -7.072 1.00 87.12 104 THR A O 1
ATOM 819 N N . PRO A 1 105 ? -4.732 -8.132 -8.154 1.00 85.19 105 PRO A N 1
ATOM 820 C CA . PRO A 1 105 ? -4.133 -8.651 -6.925 1.00 85.19 105 PRO A CA 1
ATOM 821 C C . PRO A 1 105 ? -3.767 -7.543 -5.932 1.00 85.19 105 PRO A C 1
ATOM 823 O O . PRO A 1 105 ? -3.936 -7.728 -4.728 1.00 85.19 105 PRO A O 1
ATOM 826 N N . LEU A 1 106 ? -3.330 -6.375 -6.420 1.00 88.94 106 LEU A N 1
ATOM 827 C CA . LEU A 1 106 ? -3.002 -5.237 -5.559 1.00 88.94 106 LEU A CA 1
ATOM 828 C C . LEU A 1 106 ? -4.232 -4.704 -4.833 1.00 88.94 106 LEU A C 1
ATOM 830 O O . LEU A 1 106 ? -4.197 -4.536 -3.615 1.00 88.94 106 LEU A O 1
ATOM 834 N N . LEU A 1 107 ? -5.329 -4.500 -5.564 1.00 93.00 107 LEU A N 1
ATOM 835 C CA . LEU A 1 107 ? -6.594 -4.052 -4.985 1.00 93.00 107 LEU A CA 1
ATOM 836 C C . LEU A 1 107 ? -7.113 -5.040 -3.935 1.00 93.00 107 LEU A C 1
ATOM 838 O O . LEU A 1 107 ? -7.517 -4.622 -2.850 1.00 93.00 107 LEU A O 1
ATOM 842 N N . VAL A 1 108 ? -7.070 -6.343 -4.235 1.00 91.31 108 VAL A N 1
ATOM 843 C CA . VAL A 1 108 ? -7.561 -7.388 -3.326 1.00 91.31 108 VAL A CA 1
ATOM 844 C C . VAL A 1 108 ? -6.719 -7.450 -2.054 1.00 91.31 108 VAL A C 1
ATOM 846 O O . VAL A 1 108 ? -7.282 -7.447 -0.958 1.00 91.31 108 VAL A O 1
ATOM 849 N N . VAL A 1 109 ? -5.387 -7.481 -2.164 1.00 91.62 109 VAL A N 1
ATOM 850 C CA . VAL A 1 109 ? -4.511 -7.612 -0.990 1.00 91.62 109 VAL A CA 1
ATOM 851 C C . VAL A 1 109 ? -4.533 -6.348 -0.133 1.00 91.62 109 VAL A C 1
ATOM 853 O O . VAL A 1 109 ? -4.744 -6.439 1.073 1.00 91.62 109 VAL A O 1
ATOM 856 N N . ILE A 1 110 ? -4.390 -5.162 -0.731 1.00 93.75 110 ILE A N 1
ATOM 857 C CA . ILE A 1 110 ? -4.423 -3.900 0.023 1.00 93.75 110 ILE A CA 1
ATOM 858 C C . ILE A 1 110 ? -5.804 -3.704 0.662 1.00 93.75 110 ILE A C 1
ATOM 860 O O . ILE A 1 110 ? -5.893 -3.380 1.845 1.00 93.75 110 ILE A O 1
ATOM 864 N N . GLY A 1 111 ? -6.883 -3.961 -0.083 1.00 94.19 111 GLY A N 1
ATOM 865 C CA . GLY A 1 111 ? -8.249 -3.817 0.419 1.00 94.19 111 GLY A CA 1
ATOM 866 C C . GLY A 1 111 ? -8.551 -4.757 1.582 1.00 94.19 111 GLY A C 1
ATOM 867 O O . GLY A 1 111 ? -9.078 -4.321 2.603 1.00 94.19 111 GLY A O 1
ATOM 868 N N . SER A 1 112 ? -8.163 -6.027 1.476 1.00 92.44 112 SER A N 1
ATOM 869 C CA . SER A 1 112 ? -8.351 -7.001 2.560 1.00 92.44 112 SER A CA 1
ATOM 870 C C . SER A 1 112 ? -7.463 -6.727 3.775 1.00 92.44 112 SER A C 1
ATOM 872 O O . SER A 1 112 ? -7.914 -6.943 4.899 1.00 92.44 112 SER A O 1
ATOM 874 N N . LEU A 1 113 ? -6.252 -6.189 3.591 1.00 92.44 113 LEU A N 1
ATOM 875 C CA . LEU A 1 113 ? -5.422 -5.708 4.698 1.00 92.44 113 LEU A CA 1
ATOM 876 C C . LEU A 1 113 ? -6.076 -4.523 5.413 1.00 92.44 113 LEU A C 1
ATOM 878 O O . LEU A 1 113 ? -6.264 -4.582 6.627 1.00 92.44 113 LEU A O 1
ATOM 882 N N . CYS A 1 114 ? -6.493 -3.487 4.679 1.00 93.44 114 CYS A N 1
ATOM 883 C CA . CYS A 1 114 ? -7.232 -2.352 5.240 1.00 93.44 114 CYS A CA 1
ATOM 884 C C . CYS A 1 114 ? -8.502 -2.808 5.967 1.00 93.44 114 CYS A C 1
ATOM 886 O O . CYS A 1 114 ? -8.791 -2.330 7.065 1.00 93.44 114 CYS A O 1
ATOM 888 N N . TRP A 1 115 ? -9.226 -3.769 5.391 1.00 92.06 115 TRP A N 1
ATOM 889 C CA . TRP A 1 115 ? -10.401 -4.361 6.018 1.00 92.06 115 TRP A CA 1
ATOM 890 C C . TRP A 1 115 ? -10.040 -5.053 7.333 1.00 92.06 115 TRP A C 1
ATOM 892 O O . TRP A 1 115 ? -10.633 -4.754 8.368 1.00 92.06 115 TRP A O 1
ATOM 902 N N . ALA A 1 116 ? -9.022 -5.916 7.327 1.00 90.12 116 ALA A N 1
ATOM 903 C CA . ALA A 1 116 ? -8.558 -6.617 8.518 1.00 90.12 116 ALA A CA 1
ATOM 904 C C . ALA A 1 116 ? -8.104 -5.651 9.625 1.00 90.12 116 ALA A C 1
ATOM 906 O O . ALA A 1 116 ? -8.425 -5.881 10.790 1.00 90.12 116 ALA A O 1
ATOM 907 N N . PHE A 1 117 ? -7.424 -4.554 9.273 1.00 89.88 117 PHE A N 1
ATOM 908 C CA . PHE A 1 117 ? -7.067 -3.491 10.216 1.00 89.88 117 PHE A CA 1
ATOM 909 C C . PHE A 1 117 ? -8.314 -2.837 10.820 1.00 89.88 117 PHE A C 1
ATOM 911 O O . PHE A 1 117 ? -8.423 -2.750 12.043 1.00 89.88 117 PHE A O 1
ATOM 918 N N . SER A 1 118 ? -9.286 -2.455 9.986 1.00 89.50 118 SER A N 1
ATOM 919 C CA . SER A 1 118 ? -10.523 -1.815 10.450 1.00 89.50 118 SER A CA 1
ATOM 920 C C . SER A 1 118 ? -11.333 -2.704 11.405 1.00 89.50 118 SER A C 1
ATOM 922 O O . SER A 1 118 ? -11.876 -2.217 12.398 1.00 89.50 118 SER A O 1
ATOM 924 N N . GLN A 1 119 ? -11.356 -4.017 11.145 1.00 87.06 119 GLN A N 1
ATOM 925 C CA . GLN A 1 119 ? -12.042 -5.008 11.975 1.00 87.06 119 GLN A CA 1
ATOM 926 C C . GLN A 1 119 ? -11.291 -5.311 13.278 1.00 87.06 119 GLN A C 1
ATOM 928 O O . GLN A 1 119 ? -11.901 -5.727 14.258 1.00 87.06 119 GLN A O 1
ATOM 933 N N . ALA A 1 120 ? -9.979 -5.080 13.308 1.00 85.06 120 ALA A N 1
ATOM 934 C CA . ALA A 1 120 ? -9.147 -5.189 14.505 1.00 85.06 120 ALA A CA 1
ATOM 935 C C . ALA A 1 120 ? -9.090 -3.886 15.328 1.00 85.06 120 ALA A C 1
ATOM 937 O O . ALA A 1 120 ? -8.216 -3.732 16.174 1.00 85.06 120 ALA A O 1
ATOM 938 N N . GLY A 1 121 ? -9.969 -2.916 15.048 1.00 84.69 121 GLY A N 1
ATOM 939 C CA . GLY A 1 121 ? -10.041 -1.660 15.799 1.00 84.69 121 GLY A CA 1
ATOM 940 C C . GLY A 1 121 ? -8.975 -0.620 15.437 1.00 84.69 121 GLY A C 1
ATOM 941 O O . GLY A 1 121 ? -8.936 0.442 16.057 1.00 84.69 121 GLY A O 1
ATOM 942 N N . VAL A 1 122 ? -8.144 -0.871 14.420 1.00 87.62 122 VAL A N 1
ATOM 943 C CA . VAL A 1 122 ? -7.161 0.104 13.930 1.00 87.62 122 VAL A CA 1
ATOM 944 C C . VAL A 1 122 ? -7.888 1.210 13.168 1.00 87.62 122 VAL A C 1
ATOM 946 O O . VAL A 1 122 ? -8.582 0.953 12.181 1.00 87.62 122 VAL A O 1
ATOM 949 N N . ASP A 1 123 ? -7.706 2.459 13.600 1.00 90.00 123 ASP A N 1
ATOM 950 C CA . ASP A 1 123 ? -8.176 3.611 12.830 1.00 90.00 123 ASP A CA 1
ATOM 951 C C . ASP A 1 123 ? -7.323 3.757 11.561 1.00 90.00 123 ASP A C 1
ATOM 953 O O . ASP A 1 123 ? -6.098 3.832 11.634 1.00 90.00 123 ASP A O 1
ATOM 957 N N . LEU A 1 124 ? -7.963 3.800 10.390 1.00 93.19 124 LEU A N 1
ATOM 958 C CA . LEU A 1 124 ? -7.281 3.946 9.101 1.00 93.19 124 LEU A CA 1
ATOM 959 C C . LEU A 1 124 ? -6.927 5.403 8.777 1.00 93.19 124 LEU A C 1
ATOM 961 O O . LEU A 1 124 ? -6.106 5.641 7.893 1.00 93.19 124 LEU A O 1
ATOM 965 N N . ARG A 1 125 ? -7.510 6.393 9.469 1.00 94.81 125 ARG A N 1
ATOM 966 C CA . ARG A 1 125 ? -7.243 7.819 9.198 1.00 94.81 125 ARG A CA 1
ATOM 967 C C . ARG A 1 125 ? -5.752 8.181 9.295 1.00 94.81 125 ARG A C 1
ATOM 969 O O . ARG A 1 125 ? -5.265 8.811 8.358 1.00 94.81 125 ARG A O 1
ATOM 976 N N . PRO A 1 126 ? -5.000 7.764 10.336 1.00 94.69 126 PRO A N 1
ATOM 977 C CA . PRO A 1 126 ? -3.568 8.047 10.440 1.00 94.69 126 PRO A CA 1
ATOM 978 C C . PRO A 1 126 ? -2.770 7.431 9.282 1.00 94.69 126 PRO A C 1
ATOM 980 O O . PRO A 1 126 ? -1.901 8.081 8.700 1.00 94.69 126 PRO A O 1
ATOM 983 N N . TYR A 1 127 ? -3.113 6.204 8.884 1.00 95.25 127 TYR A N 1
ATOM 984 C CA . TYR A 1 127 ? -2.508 5.545 7.727 1.00 95.25 127 TYR A CA 1
ATOM 985 C C . TYR A 1 127 ? -2.759 6.328 6.432 1.00 95.25 127 TYR A C 1
ATOM 987 O O . TYR A 1 127 ? -1.814 6.614 5.700 1.00 95.25 127 TYR A O 1
ATOM 995 N N . LEU A 1 128 ? -3.997 6.764 6.179 1.00 96.62 128 LEU A N 1
ATOM 996 C CA . LEU A 1 128 ? -4.327 7.577 5.002 1.00 96.62 128 LEU A CA 1
ATOM 997 C C . LEU A 1 128 ? -3.579 8.917 4.994 1.00 96.62 128 LEU A C 1
ATOM 999 O O . LEU A 1 128 ? -3.089 9.338 3.945 1.00 96.62 128 LEU A O 1
ATOM 1003 N N . THR A 1 129 ? -3.433 9.568 6.154 1.00 96.44 129 THR A N 1
ATOM 1004 C CA . THR A 1 129 ? -2.646 10.808 6.251 1.00 96.44 129 THR A CA 1
ATOM 1005 C C . THR A 1 129 ? -1.166 10.582 5.954 1.00 96.44 129 THR A C 1
ATOM 1007 O O . THR A 1 129 ? -0.558 11.397 5.260 1.00 96.44 129 THR A O 1
ATOM 1010 N N . LEU A 1 130 ? -0.595 9.457 6.401 1.00 96.44 130 LEU A N 1
ATOM 1011 C CA . LEU A 1 130 ? 0.787 9.089 6.099 1.00 96.44 130 LEU A CA 1
ATOM 1012 C C . LEU A 1 130 ? 0.990 8.862 4.594 1.00 96.44 130 LEU A C 1
ATOM 1014 O O . LEU A 1 130 ? 1.972 9.346 4.037 1.00 96.44 130 LEU A O 1
ATOM 1018 N N . GLN A 1 131 ? 0.051 8.194 3.917 1.00 96.62 131 GLN A N 1
ATOM 1019 C CA . GLN A 1 131 ? 0.114 8.006 2.461 1.00 96.62 131 GLN A CA 1
ATOM 1020 C C . GLN A 1 131 ? 0.013 9.330 1.696 1.00 96.62 131 GLN A C 1
ATOM 1022 O O . GLN A 1 131 ? 0.749 9.546 0.732 1.00 96.62 131 GLN A O 1
ATOM 1027 N N . GLY A 1 132 ? -0.844 10.249 2.153 1.00 96.12 132 GLY A N 1
ATOM 1028 C CA . GLY A 1 132 ? -0.908 11.604 1.604 1.00 96.12 132 GLY A CA 1
ATOM 1029 C C . GLY A 1 132 ? 0.420 12.351 1.758 1.00 96.12 132 GLY A C 1
ATOM 1030 O O . GLY A 1 132 ? 0.901 12.955 0.801 1.00 96.12 132 GLY A O 1
ATOM 1031 N N . LEU A 1 133 ? 1.055 12.254 2.930 1.00 96.44 133 LEU A N 1
ATOM 1032 C CA . LEU A 1 133 ? 2.360 12.867 3.183 1.00 96.44 133 LEU A CA 1
ATOM 1033 C C . LEU A 1 133 ? 3.463 12.263 2.300 1.00 96.44 133 LEU A C 1
ATOM 1035 O O . LEU A 1 133 ? 4.276 13.005 1.754 1.00 96.44 133 LEU A O 1
ATOM 1039 N N . LEU A 1 134 ? 3.467 10.939 2.113 1.00 95.00 134 LEU A N 1
ATOM 1040 C CA . LEU A 1 134 ? 4.394 10.251 1.207 1.00 95.00 134 LEU A CA 1
ATOM 1041 C C . LEU A 1 134 ? 4.243 10.734 -0.235 1.00 95.00 134 LEU A C 1
ATOM 1043 O O . LEU A 1 134 ? 5.243 11.001 -0.899 1.00 95.00 134 LEU A O 1
ATOM 1047 N N . MET A 1 135 ? 3.004 10.894 -0.704 1.00 95.38 135 MET A N 1
ATOM 1048 C CA . MET A 1 135 ? 2.724 11.418 -2.038 1.00 95.38 135 MET A CA 1
ATOM 1049 C C . MET A 1 135 ? 3.258 12.847 -2.196 1.00 95.38 135 MET A C 1
ATOM 1051 O O . MET A 1 135 ? 3.958 13.131 -3.166 1.00 95.38 135 MET A O 1
ATOM 1055 N N . VAL A 1 136 ? 2.999 13.728 -1.222 1.00 96.12 136 VAL A N 1
ATOM 1056 C CA . VAL A 1 136 ? 3.533 15.102 -1.221 1.00 96.12 136 VAL A CA 1
ATOM 1057 C C . VAL A 1 136 ? 5.063 15.101 -1.219 1.00 96.12 136 VAL A C 1
ATOM 1059 O O . VAL A 1 136 ? 5.666 15.835 -1.998 1.00 96.12 136 VAL A O 1
ATOM 1062 N N . GLY A 1 137 ? 5.695 14.248 -0.407 1.00 94.94 137 GLY A N 1
ATOM 1063 C CA . GLY A 1 137 ? 7.149 14.088 -0.384 1.00 94.94 137 GLY A CA 1
ATOM 1064 C C . GLY A 1 137 ? 7.708 13.671 -1.744 1.00 94.94 137 GLY A C 1
ATOM 1065 O O . GLY A 1 137 ? 8.630 14.308 -2.247 1.00 94.94 137 GLY A O 1
ATOM 1066 N N . CYS A 1 138 ? 7.098 12.671 -2.388 1.00 93.75 138 CYS A N 1
ATOM 1067 C CA . CYS A 1 138 ? 7.516 12.212 -3.714 1.00 93.75 138 CYS A CA 1
ATOM 1068 C C . CYS A 1 138 ? 7.388 13.319 -4.772 1.00 93.75 138 CYS A C 1
ATOM 1070 O O . CYS A 1 138 ? 8.325 13.547 -5.537 1.00 93.75 138 CYS A O 1
ATOM 1072 N N . LEU A 1 139 ? 6.260 14.039 -4.791 1.00 93.00 139 LEU A N 1
ATOM 1073 C CA . LEU A 1 139 ? 6.019 15.145 -5.723 1.00 93.00 139 LEU A CA 1
ATOM 1074 C C . LEU A 1 139 ? 6.984 16.318 -5.494 1.00 93.00 139 LEU A C 1
ATOM 1076 O O . LEU A 1 139 ? 7.489 16.893 -6.456 1.00 93.00 139 LEU A O 1
ATOM 1080 N N . ALA A 1 140 ? 7.285 16.644 -4.236 1.00 93.50 140 ALA A N 1
ATOM 1081 C CA . ALA A 1 140 ? 8.250 17.684 -3.899 1.00 93.50 140 ALA A CA 1
ATOM 1082 C C . ALA A 1 140 ? 9.671 17.312 -4.354 1.00 93.50 140 ALA A C 1
ATOM 1084 O O . ALA A 1 140 ? 10.392 18.157 -4.881 1.00 93.50 140 ALA A O 1
ATOM 1085 N N . THR A 1 141 ? 10.075 16.046 -4.201 1.00 92.50 141 THR A N 1
ATOM 1086 C CA . THR A 1 141 ? 11.391 15.574 -4.661 1.00 92.50 141 THR A CA 1
ATOM 1087 C C . THR A 1 141 ? 11.481 15.487 -6.188 1.00 92.50 141 THR A C 1
ATOM 1089 O O . THR A 1 141 ? 12.552 15.739 -6.741 1.00 92.50 141 THR A O 1
ATOM 1092 N N . LEU A 1 142 ? 10.376 15.204 -6.894 1.00 89.56 142 LEU A N 1
ATOM 1093 C CA . LEU A 1 142 ? 10.355 15.148 -8.364 1.00 89.56 142 LEU A CA 1
ATOM 1094 C C . LEU A 1 142 ? 10.813 16.456 -9.020 1.00 89.56 142 LEU A C 1
ATOM 1096 O O . LEU A 1 142 ? 11.461 16.406 -10.063 1.00 89.56 142 LEU A O 1
ATOM 1100 N N . ALA A 1 143 ? 10.559 17.606 -8.388 1.00 86.69 143 ALA A N 1
ATOM 1101 C CA . ALA A 1 143 ? 11.015 18.909 -8.873 1.00 86.69 143 ALA A CA 1
ATOM 1102 C C . ALA A 1 143 ? 12.550 19.011 -9.010 1.00 86.69 143 ALA A C 1
ATOM 1104 O O . ALA A 1 143 ? 13.044 19.773 -9.838 1.00 86.69 143 ALA A O 1
ATOM 1105 N N . PHE A 1 144 ? 13.302 18.219 -8.238 1.00 88.75 144 PHE A N 1
ATOM 1106 C CA . PHE A 1 144 ? 14.770 18.214 -8.220 1.00 88.75 144 PHE A CA 1
ATOM 1107 C C . PHE A 1 144 ? 15.387 16.966 -8.869 1.00 88.75 144 PHE A C 1
ATOM 1109 O O . PHE A 1 144 ? 16.605 16.875 -9.007 1.00 88.75 144 PHE A O 1
ATOM 1116 N N . ALA A 1 145 ? 14.560 16.006 -9.285 1.00 85.69 145 ALA A N 1
ATOM 1117 C CA . ALA A 1 145 ? 14.986 14.764 -9.912 1.00 85.69 145 ALA A CA 1
ATOM 1118 C C . ALA A 1 145 ? 15.173 14.755 -11.455 1.00 85.69 145 ALA A C 1
ATOM 1120 O O . ALA A 1 145 ? 15.586 13.695 -11.926 1.00 85.69 145 ALA A O 1
ATOM 1121 N N . PRO A 1 146 ? 14.937 15.815 -12.277 1.00 82.88 146 PRO A N 1
ATOM 1122 C CA . PRO A 1 146 ? 14.972 15.684 -13.746 1.00 82.88 146 PRO A CA 1
ATOM 1123 C C . PRO A 1 146 ? 16.278 15.125 -14.326 1.00 82.88 146 PRO A C 1
ATOM 1125 O O . PRO A 1 146 ? 16.260 14.444 -15.347 1.00 82.88 146 PRO A O 1
ATOM 1128 N N . SER A 1 147 ? 17.410 15.388 -13.672 1.00 85.25 147 SER A N 1
ATOM 1129 C CA . SER A 1 147 ? 18.732 14.890 -14.068 1.00 85.25 147 SER A CA 1
ATOM 1130 C C . SER A 1 147 ? 18.963 13.406 -13.754 1.00 85.25 147 SER A C 1
ATOM 1132 O O . SER A 1 147 ? 19.959 12.839 -14.197 1.00 85.25 147 SER A O 1
ATOM 1134 N N . TYR A 1 148 ? 18.058 12.762 -13.011 1.00 83.31 148 TYR A N 1
ATOM 1135 C CA . TYR A 1 148 ? 18.178 11.384 -12.542 1.00 83.31 148 TYR A CA 1
ATOM 1136 C C . TYR A 1 148 ? 16.943 10.567 -12.965 1.00 83.31 148 TYR A C 1
ATOM 1138 O O . TYR A 1 148 ? 16.013 10.398 -12.172 1.00 83.31 148 TYR A O 1
ATOM 1146 N N . PRO A 1 149 ? 16.907 10.004 -14.188 1.00 79.00 149 PRO A N 1
ATOM 1147 C CA . PRO A 1 149 ? 15.718 9.322 -14.721 1.00 79.00 149 PRO A CA 1
ATOM 1148 C C . PRO A 1 149 ? 15.241 8.158 -13.838 1.00 79.00 149 PRO A C 1
ATOM 1150 O O . PRO A 1 149 ? 14.041 7.963 -13.651 1.00 79.00 149 PRO A O 1
ATOM 1153 N N . ARG A 1 150 ? 16.174 7.436 -13.203 1.00 76.44 150 ARG A N 1
ATOM 1154 C CA . ARG A 1 150 ? 15.856 6.372 -12.240 1.00 76.44 150 ARG A CA 1
ATOM 1155 C C . ARG A 1 150 ? 15.117 6.897 -11.007 1.00 76.44 150 ARG A C 1
ATOM 1157 O O . ARG A 1 150 ? 14.184 6.258 -10.526 1.00 76.44 150 ARG A O 1
ATOM 1164 N N . LEU A 1 151 ? 15.519 8.065 -10.508 1.00 78.69 151 LEU A N 1
ATOM 1165 C CA . LEU A 1 151 ? 14.868 8.710 -9.372 1.00 78.69 151 LEU A CA 1
ATOM 1166 C C . LEU A 1 151 ? 13.471 9.206 -9.763 1.00 78.69 151 LEU A C 1
ATOM 1168 O O . LEU A 1 151 ? 12.530 9.013 -8.999 1.00 78.69 151 LEU A O 1
ATOM 1172 N N . VAL A 1 152 ? 13.310 9.759 -10.971 1.00 84.62 152 VAL A N 1
ATOM 1173 C CA . VAL A 1 152 ? 11.998 10.163 -11.506 1.00 84.62 152 VAL A CA 1
ATOM 1174 C C . VAL A 1 152 ? 11.039 8.977 -11.569 1.00 84.62 152 VAL A C 1
ATOM 1176 O O . VAL A 1 152 ? 9.909 9.084 -11.087 1.00 84.62 152 VAL A O 1
ATOM 1179 N N . PHE A 1 153 ? 11.486 7.838 -12.106 1.00 82.00 153 PHE A N 1
ATOM 1180 C CA . PHE A 1 153 ? 10.677 6.621 -12.160 1.00 82.00 153 PHE A CA 1
ATOM 1181 C C . PHE A 1 153 ? 10.277 6.148 -10.758 1.00 82.00 153 PHE A C 1
ATOM 1183 O O . PHE A 1 153 ? 9.090 5.977 -10.487 1.00 82.00 153 PHE A O 1
ATOM 1190 N N . ALA A 1 154 ? 11.244 6.006 -9.845 1.00 82.56 154 ALA A N 1
ATOM 1191 C CA . ALA A 1 154 ? 10.989 5.534 -8.486 1.00 82.56 154 ALA A CA 1
ATOM 1192 C C . ALA A 1 154 ? 10.021 6.446 -7.712 1.00 82.56 154 ALA A C 1
ATOM 1194 O O . ALA A 1 154 ? 9.089 5.958 -7.073 1.00 82.56 154 ALA A O 1
ATOM 1195 N N . LEU A 1 155 ? 10.199 7.768 -7.790 1.00 86.69 155 LEU A N 1
ATOM 1196 C CA . LEU A 1 155 ? 9.323 8.732 -7.116 1.00 86.69 155 LEU A CA 1
ATOM 1197 C C . LEU A 1 155 ? 7.914 8.746 -7.718 1.00 86.69 155 LEU A C 1
ATOM 1199 O O . LEU A 1 155 ? 6.937 8.767 -6.971 1.00 86.69 155 LEU A O 1
ATOM 1203 N N . SER A 1 156 ? 7.798 8.688 -9.048 1.00 88.44 156 SER A N 1
ATOM 1204 C CA . SER A 1 156 ? 6.498 8.637 -9.733 1.00 88.44 156 SER A CA 1
ATOM 1205 C C . SER A 1 156 ? 5.744 7.356 -9.389 1.00 88.44 156 SER A C 1
ATOM 1207 O O . SER A 1 156 ? 4.550 7.389 -9.090 1.00 88.44 156 SER A O 1
ATOM 1209 N N . TYR A 1 157 ? 6.456 6.229 -9.369 1.00 85.81 157 TYR A N 1
ATOM 1210 C CA . TYR A 1 157 ? 5.898 4.931 -9.021 1.00 85.81 157 TYR A CA 1
ATOM 1211 C C . TYR A 1 157 ? 5.429 4.886 -7.561 1.00 85.81 157 TYR A C 1
ATOM 1213 O O . TYR A 1 157 ? 4.302 4.476 -7.287 1.00 85.81 157 TYR A O 1
ATOM 1221 N N . ASN A 1 158 ? 6.247 5.380 -6.626 1.00 89.19 158 ASN A N 1
ATOM 1222 C CA . ASN A 1 158 ? 5.882 5.463 -5.211 1.00 89.19 158 ASN A CA 1
ATOM 1223 C C . ASN A 1 158 ? 4.690 6.397 -4.972 1.00 89.19 158 ASN A C 1
ATOM 1225 O O . ASN A 1 158 ? 3.801 6.054 -4.193 1.00 89.19 158 ASN A O 1
ATOM 1229 N N . ALA A 1 159 ? 4.624 7.539 -5.665 1.00 92.62 159 ALA A N 1
ATOM 1230 C CA . ALA A 1 159 ? 3.476 8.441 -5.593 1.00 92.62 159 ALA A CA 1
ATOM 1231 C C . ALA A 1 159 ? 2.189 7.764 -6.095 1.00 92.62 159 ALA A C 1
ATOM 1233 O O . ALA A 1 159 ? 1.150 7.853 -5.441 1.00 92.62 159 ALA A O 1
ATOM 1234 N N . LEU A 1 160 ? 2.262 7.037 -7.216 1.00 92.06 160 LEU A N 1
ATOM 1235 C CA . LEU A 1 160 ? 1.120 6.320 -7.787 1.00 92.06 160 LEU A CA 1
ATOM 1236 C C . LEU A 1 160 ? 0.668 5.156 -6.891 1.00 92.06 160 LEU A C 1
ATOM 1238 O O . LEU A 1 160 ? -0.530 4.965 -6.675 1.00 92.06 160 LEU A O 1
ATOM 1242 N N . PHE A 1 161 ? 1.612 4.418 -6.306 1.00 90.81 161 PHE A N 1
ATOM 1243 C CA . PHE A 1 161 ? 1.316 3.344 -5.359 1.00 90.81 161 PHE A CA 1
ATOM 1244 C C . PHE A 1 161 ? 0.718 3.869 -4.042 1.00 90.81 161 PHE A C 1
ATOM 1246 O O . PHE A 1 161 ? -0.201 3.256 -3.493 1.00 90.81 161 PHE A O 1
ATOM 1253 N N . ALA A 1 162 ? 1.181 5.021 -3.547 1.00 94.56 162 ALA A N 1
ATOM 1254 C CA . ALA A 1 162 ? 0.576 5.699 -2.400 1.00 94.56 162 ALA A CA 1
ATOM 1255 C C . ALA A 1 162 ? -0.848 6.187 -2.724 1.00 94.56 162 ALA A C 1
ATOM 1257 O O . ALA A 1 162 ? -1.762 5.986 -1.925 1.00 94.56 162 ALA A O 1
ATOM 1258 N N . ALA A 1 163 ? -1.072 6.748 -3.917 1.00 95.62 163 ALA A N 1
ATOM 1259 C CA . ALA A 1 163 ? -2.401 7.166 -4.365 1.00 95.62 163 ALA A CA 1
ATOM 1260 C C . ALA A 1 163 ? -3.385 5.984 -4.436 1.00 95.62 163 ALA A C 1
ATOM 1262 O O . ALA A 1 163 ? -4.511 6.091 -3.947 1.00 95.62 163 ALA A O 1
ATOM 1263 N N . LEU A 1 164 ? -2.948 4.832 -4.961 1.00 94.38 164 LEU A N 1
ATOM 1264 C CA . LEU A 1 164 ? -3.736 3.596 -4.955 1.00 94.38 164 LEU A CA 1
ATOM 1265 C C . LEU A 1 164 ? -4.138 3.193 -3.527 1.00 94.38 164 LEU A C 1
ATOM 1267 O O . LEU A 1 164 ? -5.309 2.911 -3.270 1.00 94.38 164 LEU A O 1
ATOM 1271 N N . GLN A 1 165 ? -3.186 3.205 -2.589 1.00 95.38 165 GLN A N 1
ATOM 1272 C CA . GLN A 1 165 ? -3.442 2.895 -1.179 1.00 95.38 165 GLN A CA 1
ATOM 1273 C C . GLN A 1 165 ? -4.435 3.871 -0.535 1.00 95.38 165 GLN A C 1
ATOM 1275 O O . GLN A 1 165 ? -5.297 3.434 0.228 1.00 95.38 165 GLN A O 1
ATOM 1280 N N . VAL A 1 166 ? -4.370 5.168 -0.864 1.00 96.94 166 VAL A N 1
ATOM 1281 C CA . VAL A 1 166 ? -5.348 6.163 -0.392 1.00 96.94 166 VAL A CA 1
ATOM 1282 C C . VAL A 1 166 ? -6.746 5.836 -0.905 1.00 96.94 166 VAL A C 1
ATOM 1284 O O . VAL A 1 166 ? -7.684 5.798 -0.112 1.00 96.94 166 VAL A O 1
ATOM 1287 N N . VAL A 1 167 ? -6.895 5.565 -2.206 1.00 96.50 167 VAL A N 1
ATOM 1288 C CA . VAL A 1 167 ? -8.198 5.254 -2.817 1.00 96.50 167 VAL A CA 1
ATOM 1289 C C . VAL A 1 167 ? -8.810 4.003 -2.187 1.00 96.50 167 VAL A C 1
ATOM 1291 O O . VAL A 1 167 ? -9.962 4.026 -1.751 1.00 96.50 167 VAL A O 1
ATOM 1294 N N . VAL A 1 168 ? -8.033 2.923 -2.088 1.00 96.38 168 VAL A N 1
ATOM 1295 C CA . VAL A 1 168 ? -8.500 1.648 -1.530 1.00 96.38 168 VAL A CA 1
ATOM 1296 C C . VAL A 1 168 ? -8.806 1.774 -0.037 1.00 96.38 168 VAL A C 1
ATOM 1298 O O . VAL A 1 168 ? -9.874 1.356 0.413 1.00 96.38 16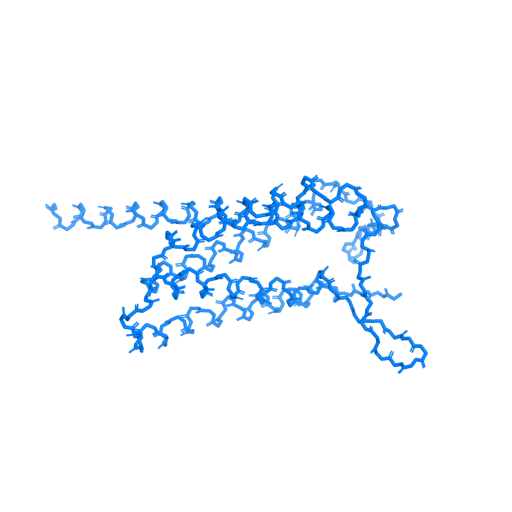8 VAL A O 1
ATOM 1301 N N . GLY A 1 169 ? -7.910 2.391 0.736 1.00 95.94 169 GLY A N 1
ATOM 1302 C CA . GLY A 1 169 ? -8.102 2.572 2.172 1.00 95.94 169 GLY A CA 1
ATOM 1303 C C . GLY A 1 169 ? -9.280 3.496 2.500 1.00 95.94 169 GLY A C 1
ATOM 1304 O O . GLY A 1 169 ? -10.024 3.221 3.440 1.00 95.94 169 GLY A O 1
ATOM 1305 N N . ALA A 1 170 ? -9.509 4.545 1.702 1.00 96.31 170 ALA A N 1
ATOM 1306 C CA . ALA A 1 170 ? -10.675 5.415 1.843 1.00 96.31 170 ALA A CA 1
ATOM 1307 C C . ALA A 1 170 ? -11.981 4.676 1.518 1.00 96.31 170 ALA A C 1
ATOM 1309 O O . ALA A 1 170 ? -12.958 4.818 2.255 1.00 96.31 170 ALA A O 1
ATOM 1310 N N . ALA A 1 171 ? -11.999 3.851 0.464 1.00 96.31 171 ALA A N 1
ATOM 1311 C CA . ALA A 1 171 ? -13.159 3.030 0.126 1.00 96.31 171 ALA A CA 1
ATOM 1312 C C . ALA A 1 171 ? -13.523 2.071 1.271 1.00 96.31 171 ALA A C 1
ATOM 1314 O O . ALA A 1 171 ? -14.684 2.016 1.680 1.00 96.31 171 ALA A O 1
ATOM 1315 N N . VAL A 1 172 ? -12.529 1.386 1.845 1.00 95.81 172 VAL A N 1
ATOM 1316 C CA . VAL A 1 172 ? -12.721 0.508 3.009 1.00 95.81 172 VAL A CA 1
ATOM 1317 C C . VAL A 1 172 ? -13.234 1.289 4.218 1.00 95.81 172 VAL A C 1
ATOM 1319 O O . VAL A 1 172 ? -14.224 0.887 4.821 1.00 95.81 172 VAL A O 1
ATOM 1322 N N . LEU A 1 173 ? -12.626 2.434 4.541 1.00 94.94 173 LEU A N 1
ATOM 1323 C CA . LEU A 1 173 ? -13.058 3.269 5.663 1.00 94.94 173 LEU A CA 1
ATOM 1324 C C . LEU A 1 173 ? -14.530 3.695 5.525 1.00 94.94 173 LEU A C 1
ATOM 1326 O O . LEU A 1 173 ? -15.282 3.637 6.499 1.00 94.94 173 LEU A O 1
ATOM 1330 N N . LEU A 1 174 ? -14.955 4.088 4.321 1.00 95.31 174 LEU A N 1
ATOM 1331 C CA . LEU A 1 174 ? -16.350 4.434 4.040 1.00 95.31 174 LEU A CA 1
ATOM 1332 C C . LEU A 1 174 ? -17.290 3.236 4.224 1.00 95.31 174 LEU A C 1
ATOM 1334 O O . LEU A 1 174 ? -18.374 3.403 4.785 1.00 95.31 174 LEU A O 1
ATOM 1338 N N . MET A 1 175 ? -16.883 2.039 3.791 1.00 94.19 175 MET A N 1
ATOM 1339 C CA . MET A 1 175 ? -17.658 0.812 4.004 1.00 94.19 175 MET A CA 1
ATOM 1340 C C . MET A 1 175 ? -17.813 0.505 5.498 1.00 94.19 175 MET A C 1
ATOM 1342 O O . MET A 1 175 ? -18.935 0.323 5.964 1.00 94.19 175 MET A O 1
ATOM 1346 N N . THR A 1 176 ? -16.726 0.553 6.272 1.00 91.38 176 THR A N 1
ATOM 1347 C CA . THR A 1 176 ? -16.762 0.288 7.719 1.00 91.38 176 THR A CA 1
ATOM 1348 C C . THR A 1 176 ? -17.630 1.299 8.476 1.00 91.38 176 THR A C 1
ATOM 1350 O O . THR A 1 176 ? -18.341 0.935 9.413 1.00 91.38 176 THR A O 1
ATOM 1353 N N . ILE A 1 177 ? -17.598 2.582 8.090 1.00 90.94 177 ILE A N 1
ATOM 1354 C CA . ILE A 1 177 ? -18.463 3.610 8.694 1.00 90.94 177 ILE A CA 1
ATOM 1355 C C . ILE A 1 177 ? -19.939 3.301 8.411 1.00 90.94 177 ILE A C 1
ATOM 1357 O O . ILE A 1 177 ? -20.757 3.359 9.330 1.00 90.94 177 ILE A O 1
ATOM 1361 N N . ARG A 1 178 ? -20.272 2.936 7.165 1.00 91.38 178 ARG A N 1
ATOM 1362 C CA . ARG A 1 178 ? -21.643 2.581 6.768 1.00 91.38 178 ARG A CA 1
ATOM 1363 C C . ARG A 1 178 ? -22.166 1.362 7.526 1.00 91.38 178 ARG A C 1
ATOM 1365 O O . ARG A 1 178 ? -23.298 1.396 7.998 1.00 91.38 178 ARG A O 1
ATOM 1372 N N . GLU A 1 179 ? -21.350 0.323 7.695 1.00 89.38 179 GLU A N 1
ATOM 1373 C CA . GLU A 1 179 ? -21.731 -0.865 8.472 1.00 89.38 179 GLU A CA 1
ATOM 1374 C C . GLU A 1 179 ? -22.039 -0.530 9.935 1.00 89.38 179 GLU A C 1
ATOM 1376 O O . GLU A 1 179 ? -23.065 -0.955 10.469 1.00 89.38 179 GLU A O 1
ATOM 1381 N N . LYS A 1 180 ? -21.199 0.295 10.576 1.00 87.06 180 LYS A N 1
ATOM 1382 C CA . LYS A 1 180 ? -21.421 0.727 11.965 1.00 87.06 180 LYS A CA 1
ATOM 1383 C C . LYS A 1 180 ? -22.722 1.519 12.120 1.00 87.06 180 LYS A C 1
ATOM 1385 O O . LYS A 1 180 ? -23.459 1.291 13.076 1.00 87.06 180 LYS A O 1
ATOM 1390 N N . GLN A 1 181 ? -23.034 2.405 11.172 1.00 87.19 181 GLN A N 1
ATOM 1391 C CA . GLN A 1 181 ? -24.293 3.161 11.164 1.00 87.19 181 GLN A CA 1
ATOM 1392 C C . GLN A 1 181 ? -25.516 2.251 10.960 1.00 87.19 181 GLN A C 1
ATOM 1394 O O . GLN A 1 181 ? -26.527 2.405 11.648 1.00 87.19 181 GLN A O 1
ATOM 1399 N N . ALA A 1 182 ? -25.421 1.270 10.059 1.00 85.88 182 ALA A N 1
ATOM 1400 C CA . ALA A 1 182 ? -26.487 0.296 9.825 1.00 85.88 182 ALA A CA 1
ATOM 1401 C C . ALA A 1 182 ? -26.771 -0.564 11.072 1.00 85.88 182 ALA A C 1
ATOM 1403 O O . ALA A 1 182 ? -27.924 -0.803 11.414 1.00 85.88 182 ALA A O 1
ATOM 1404 N N . HIS A 1 183 ? -25.737 -0.984 11.807 1.00 84.12 183 HIS A N 1
ATOM 1405 C CA . HIS A 1 183 ? -25.925 -1.699 13.074 1.00 84.12 183 HIS A CA 1
ATOM 1406 C C . HIS A 1 183 ? -26.541 -0.830 14.177 1.00 84.12 183 HIS A C 1
ATOM 1408 O O . HIS A 1 183 ? -27.396 -1.307 14.917 1.00 84.12 183 HIS A O 1
ATOM 1414 N N . GLN A 1 184 ? -26.152 0.443 14.283 1.00 82.06 184 GLN A N 1
ATOM 1415 C CA . GLN A 1 184 ? -26.733 1.352 15.278 1.00 82.06 184 GLN A CA 1
ATOM 1416 C C . GLN A 1 184 ? -28.220 1.617 15.025 1.00 82.06 184 GLN A C 1
ATOM 1418 O O . GLN A 1 184 ? -29.009 1.578 15.963 1.00 82.06 184 GLN A O 1
ATOM 1423 N N . THR A 1 185 ? -28.604 1.830 13.764 1.00 83.19 185 THR A N 1
ATOM 1424 C CA . THR A 1 185 ? -30.012 2.038 13.385 1.00 83.19 185 THR A CA 1
ATOM 1425 C C . THR A 1 185 ? -30.879 0.807 13.656 1.00 83.19 185 THR A C 1
ATOM 1427 O O . THR A 1 185 ? -31.998 0.959 14.138 1.00 83.19 185 THR A O 1
ATOM 1430 N N . ALA A 1 186 ? -30.348 -0.401 13.438 1.00 82.56 186 ALA A N 1
ATOM 1431 C CA . ALA A 1 186 ? -31.043 -1.653 13.745 1.00 82.56 186 ALA A CA 1
ATOM 1432 C C . ALA A 1 186 ? -31.251 -1.900 15.252 1.00 82.56 186 ALA A C 1
ATOM 1434 O O . ALA A 1 186 ? -32.218 -2.548 15.624 1.00 82.56 186 ALA A O 1
ATOM 1435 N N . LEU A 1 187 ? -30.360 -1.403 16.118 1.00 81.75 187 LEU A N 1
ATOM 1436 C CA . LEU A 1 187 ? -30.491 -1.532 17.578 1.00 81.75 187 LEU A CA 1
ATOM 1437 C C . LEU A 1 187 ? -31.427 -0.483 18.198 1.00 81.75 187 LEU A C 1
ATOM 1439 O O . LEU A 1 187 ? -31.867 -0.654 19.331 1.00 81.75 187 LEU A O 1
ATOM 1443 N N . SER A 1 188 ? -31.684 0.618 17.487 1.00 79.56 188 SER A N 1
ATOM 1444 C CA . SER A 1 188 ? -32.568 1.704 17.932 1.00 79.56 188 SER A CA 1
ATOM 1445 C C . SER A 1 188 ? -34.027 1.571 17.477 1.00 79.56 188 SER A C 1
ATOM 1447 O O . SER A 1 188 ? -34.841 2.408 17.866 1.00 79.56 188 SER A O 1
ATOM 1449 N N . ALA A 1 189 ? -34.332 0.585 16.628 1.00 65.38 189 ALA A N 1
ATOM 1450 C CA . ALA A 1 189 ? -35.667 0.286 16.103 1.00 65.38 189 ALA A CA 1
ATOM 1451 C C . ALA A 1 189 ? -36.313 -0.866 16.883 1.00 65.38 189 ALA A C 1
ATOM 1453 O O . ALA A 1 189 ? -37.546 -0.802 17.085 1.00 65.38 189 ALA A O 1
#

Foldseek 3Di:
DPDPLVVQLVVLLVVLLVVLLVVLLVCLVVDDPPCLLVCLQVVLVVSLVVSVVSSVQAWDWDQDPVGTDTDGPPPPVVPPPCQDDDVPDRDRDDPVVVVCVVVVSVLVSLLSSLLSCVVSVRDCVSNLVNLVVLLVVLVVVCVVCPVPVVSNVVSVVSNVSSVSSNVSNVVSNVVSVVVVVVVVVVVVD